Protein AF-A0A2M8NWD4-F1 (afdb_monomer)

Foldseek 3Di:
DDDDDDDDDPPPPPPPPPPPPPPPAFAFQLRVLVVDPQNVLVNLLCVLADVVLVCLRHPAAEKEFQREGPVQLVVLCVVLQADSVLVSVCNVLSHLQRQQRMAHHAQALVNLVVQALHWGDGSNFQDTWHWHQDPNWTDTLVFWTFDPPFQCDGNRYGYTHTHHRDHGPPCSVVSNVSNVDPPPPPDQPDPPDLPVPPDFDDPAAFQLRVLVVDQFNPLVNVLCVLQPVVVSVVSRDLVWAKEFAGETPLQVVVVCVVLVHDSVVVSVCSPQSNLLRQQRMATGAQFPVSLVVCQVVVHWAWTSRDPVGYTDTWGWYADPVRFIDTSNPKGQPDTACDGSRYTYTYINHGDHGVVSVVVSVVVVD

Sequence (365 aa):
MRRYLISVLAILLLLTIATPIAAQQAPTLLDIINQNTRYSTLADAIALADPVVAERLSSPGATTIFAPTNQAFLNLASLFGYSLDALFADTQLLTELLLYHTLDGIQTSATLTAQNGRIIRTLLERTGVLIVVENGTIRLNGISRVASPFDVSASNGILHTAADMIFPYGMETRLEALSGVTVTTPRPTRTPAVTPRANPFPSGNTIAGRLASDPLYTTLVEIISVANPDIIDMLNDEETEYTLLAPTNSAFDNLFFSLGITLDEALEMPELLEQIVLYHIIEGVVTSDDLRQLVDEEELLVTVFDNGTFVESIRVAVDGNNRLVLNEVVRITVADLEATNGIIHNLNNVLLPQAVLDALEESGG

Nearest PDB structures (foldseek):
  1o70-assembly1_A  TM=4.538E-01  e=6.014E-17  Drosophila melanogaster
  5y6p-assembly1_A1  TM=7.811E-01  e=2.805E-09  Griffithsia pacifica
  8c18-assembly1_A  TM=7.307E-01  e=6.906E-09  Coelastrella astaxanthina
  7ezx-assembly1_bP  TM=7.521E-01  e=1.601E-08  Porphyridium purpureum
  5y6p-assembly1_kb  TM=6.138E-01  e=5.111E-06  Griffithsia pacifica

Structure (mmCIF, N/CA/C/O backbone):
data_AF-A0A2M8NWD4-F1
#
_entry.id   AF-A0A2M8NWD4-F1
#
loop_
_atom_site.group_PDB
_atom_site.id
_atom_site.type_symbol
_atom_site.label_atom_id
_atom_site.label_alt_id
_atom_site.label_comp_id
_atom_site.label_asym_id
_atom_site.label_entity_id
_atom_site.label_seq_id
_atom_site.pdbx_PDB_ins_code
_atom_site.Cartn_x
_atom_site.Cartn_y
_atom_site.Cartn_z
_atom_site.occupancy
_atom_site.B_iso_or_equiv
_atom_site.auth_seq_id
_atom_site.auth_comp_id
_atom_site.auth_asym_id
_atom_site.auth_atom_id
_atom_site.pdbx_PDB_model_num
ATOM 1 N N . MET A 1 1 ? 86.943 37.334 -49.462 1.00 39.38 1 MET A N 1
ATOM 2 C CA . MET A 1 1 ? 86.039 38.473 -49.739 1.00 39.38 1 MET A CA 1
ATOM 3 C C . MET A 1 1 ? 84.596 38.013 -49.557 1.00 39.38 1 MET A C 1
ATOM 5 O O . MET A 1 1 ? 84.219 37.025 -50.161 1.00 39.38 1 MET A O 1
ATOM 9 N N . ARG A 1 2 ? 83.854 38.697 -48.673 1.00 45.19 2 ARG A N 1
ATOM 10 C CA . ARG A 1 2 ? 82.386 38.890 -48.612 1.00 45.19 2 ARG A CA 1
ATOM 11 C C . ARG A 1 2 ? 81.519 38.229 -49.714 1.00 45.19 2 ARG A C 1
ATOM 13 O O . ARG A 1 2 ? 81.705 38.581 -50.875 1.00 45.19 2 ARG A O 1
ATOM 20 N N . ARG A 1 3 ? 80.434 37.531 -49.323 1.00 46.59 3 ARG A N 1
ATOM 21 C CA . ARG A 1 3 ? 79.022 37.995 -49.461 1.00 46.59 3 ARG A CA 1
ATOM 22 C C . ARG A 1 3 ? 77.981 36.975 -48.946 1.00 46.59 3 ARG A C 1
ATOM 24 O O . ARG A 1 3 ? 78.053 35.798 -49.257 1.00 46.59 3 ARG A O 1
ATOM 31 N N . TYR A 1 4 ? 77.034 37.492 -48.160 1.00 50.28 4 TYR A N 1
ATOM 32 C CA . TYR A 1 4 ? 75.785 36.887 -47.671 1.00 50.28 4 TYR A CA 1
ATOM 33 C C . TYR A 1 4 ? 74.705 36.851 -48.778 1.00 50.28 4 TYR A C 1
ATOM 35 O O . TYR A 1 4 ? 74.757 37.739 -49.623 1.00 50.28 4 TYR A O 1
ATOM 43 N N . LEU A 1 5 ? 73.719 35.931 -48.727 1.00 43.09 5 LEU A N 1
ATOM 44 C CA . LEU A 1 5 ? 72.263 36.176 -48.934 1.00 43.09 5 LEU A CA 1
ATOM 45 C C . LEU A 1 5 ? 71.436 34.861 -48.715 1.00 43.09 5 LEU A C 1
ATOM 47 O O . LEU A 1 5 ? 71.647 33.912 -49.455 1.00 43.09 5 LEU A O 1
ATOM 51 N N . ILE A 1 6 ? 70.778 34.635 -47.561 1.00 44.56 6 ILE A N 1
ATOM 52 C CA . ILE A 1 6 ? 69.323 34.716 -47.208 1.00 44.56 6 ILE A CA 1
ATOM 53 C C . ILE A 1 6 ? 68.354 33.745 -47.957 1.00 44.56 6 ILE A C 1
ATOM 55 O O . ILE A 1 6 ? 68.237 33.804 -49.177 1.00 44.56 6 ILE A O 1
ATOM 59 N N . SER A 1 7 ? 67.515 33.044 -47.159 1.00 44.06 7 SER A N 1
ATOM 60 C CA . SER A 1 7 ? 66.141 32.499 -47.416 1.00 44.06 7 SER A CA 1
ATOM 61 C C . SER A 1 7 ? 66.039 31.181 -48.213 1.00 44.06 7 SER A C 1
ATOM 63 O O . SER A 1 7 ? 66.639 31.065 -49.264 1.00 44.06 7 SER A O 1
ATOM 65 N N . VAL A 1 8 ? 65.308 30.120 -47.836 1.00 41.72 8 VAL A N 1
ATOM 66 C CA . VAL A 1 8 ? 64.016 29.969 -47.139 1.00 41.72 8 VAL A CA 1
ATOM 67 C C . VAL A 1 8 ? 64.023 28.606 -46.420 1.00 41.72 8 VAL A C 1
ATOM 69 O O . VAL A 1 8 ? 64.147 27.571 -47.069 1.00 41.72 8 VAL A O 1
ATOM 72 N N . LEU A 1 9 ? 63.882 28.590 -45.091 1.00 39.97 9 LEU A N 1
ATOM 73 C CA . LEU A 1 9 ? 63.595 27.372 -44.325 1.00 39.97 9 LEU A CA 1
ATOM 74 C C . LEU A 1 9 ? 62.072 27.287 -44.165 1.00 39.97 9 LEU A C 1
ATOM 76 O O . LEU A 1 9 ? 61.494 27.967 -43.320 1.00 39.97 9 LEU A O 1
ATOM 80 N N . ALA A 1 10 ? 61.416 26.498 -45.015 1.00 45.66 10 ALA A N 1
ATOM 81 C CA . ALA A 1 10 ? 60.006 26.168 -44.858 1.00 45.66 10 ALA A CA 1
ATOM 82 C C . ALA A 1 10 ? 59.868 25.158 -43.709 1.00 45.66 10 ALA A C 1
ATOM 84 O O . ALA A 1 10 ? 60.053 23.956 -43.890 1.00 45.66 10 ALA A O 1
ATOM 85 N N . ILE A 1 11 ? 59.594 25.660 -42.505 1.00 47.78 11 ILE A N 1
ATOM 86 C CA . ILE A 1 11 ? 59.179 24.835 -41.370 1.00 47.78 11 ILE A CA 1
ATOM 87 C C . ILE A 1 11 ? 57.757 24.361 -41.675 1.00 47.78 11 ILE A C 1
ATOM 89 O O . ILE A 1 11 ? 56.793 25.113 -41.543 1.00 47.78 11 ILE A O 1
ATOM 93 N N . LEU A 1 12 ? 57.640 23.116 -42.135 1.00 45.94 12 LEU A N 1
ATOM 94 C CA . LEU A 1 12 ? 56.367 22.423 -42.275 1.00 45.94 12 LEU A CA 1
ATOM 95 C C . LEU A 1 12 ? 55.883 22.063 -40.861 1.00 45.94 12 LEU A C 1
ATOM 97 O O . LEU A 1 12 ? 56.244 21.026 -40.306 1.00 45.94 12 LEU A O 1
ATOM 101 N N . LEU A 1 13 ? 55.122 22.966 -40.241 1.00 46.50 13 LEU A N 1
ATOM 102 C CA . LEU A 1 13 ? 54.413 22.699 -38.995 1.00 46.50 13 LEU A CA 1
ATOM 103 C C . LEU A 1 13 ? 53.302 21.685 -39.305 1.00 46.50 13 LEU A C 1
ATOM 105 O O . LEU A 1 13 ? 52.230 22.051 -39.784 1.00 46.50 13 LEU A O 1
ATOM 109 N N . LEU A 1 14 ? 53.580 20.401 -39.078 1.00 48.84 14 LEU A N 1
ATOM 110 C CA . LEU A 1 14 ? 52.573 19.343 -39.090 1.00 48.84 14 LEU A CA 1
ATOM 111 C C . LEU A 1 14 ? 51.648 19.572 -37.889 1.00 48.84 14 LEU A C 1
ATOM 113 O O . LEU A 1 14 ? 51.916 19.132 -36.774 1.00 48.84 14 LEU A O 1
ATOM 117 N N . LEU A 1 15 ? 50.579 20.332 -38.121 1.00 46.28 15 LEU A N 1
ATOM 118 C CA . LEU A 1 15 ? 49.483 20.499 -37.182 1.00 46.28 15 LEU A CA 1
ATOM 119 C C . LEU A 1 15 ? 48.749 19.152 -37.106 1.00 46.28 15 LEU A C 1
ATOM 121 O O . LEU A 1 15 ? 47.913 18.837 -37.952 1.00 46.28 15 LEU A O 1
ATOM 125 N N . THR A 1 16 ? 49.100 18.315 -36.133 1.00 55.56 16 THR A N 1
ATOM 126 C CA . THR A 1 16 ? 48.299 17.138 -35.797 1.00 55.56 16 THR A CA 1
ATOM 127 C C . THR A 1 16 ? 46.972 17.640 -35.249 1.00 55.56 16 THR A C 1
ATOM 129 O O . THR A 1 16 ? 46.883 18.041 -34.088 1.00 55.56 16 THR A O 1
ATOM 132 N N . ILE A 1 17 ? 45.943 17.669 -36.094 1.00 59.50 17 ILE A N 1
ATOM 133 C CA . ILE A 1 17 ? 44.567 17.846 -35.644 1.00 59.50 17 ILE A CA 1
ATOM 134 C C . ILE A 1 17 ? 44.241 16.574 -34.863 1.00 59.50 17 ILE A C 1
ATOM 136 O O . ILE A 1 17 ? 43.936 15.538 -35.448 1.00 59.50 17 ILE A O 1
ATOM 140 N N . ALA A 1 18 ? 44.386 16.628 -33.539 1.00 54.91 18 ALA A N 1
ATOM 141 C CA . ALA A 1 18 ? 43.786 15.637 -32.669 1.00 54.91 18 ALA A CA 1
ATOM 142 C C . ALA A 1 18 ? 42.275 15.776 -32.862 1.00 54.91 18 ALA A C 1
ATOM 144 O O . ALA A 1 18 ? 41.659 16.710 -32.353 1.00 54.91 18 ALA A O 1
ATOM 145 N N . THR A 1 19 ? 41.685 14.900 -33.674 1.00 60.78 19 THR A N 1
ATOM 146 C CA . THR A 1 19 ? 40.235 14.740 -33.697 1.00 60.78 19 THR A CA 1
ATOM 147 C C . THR A 1 19 ? 39.827 14.394 -32.270 1.00 60.78 19 THR A C 1
ATOM 149 O O . THR A 1 19 ? 40.326 13.384 -31.758 1.00 60.78 19 THR A O 1
ATOM 152 N N . PRO A 1 20 ? 38.992 15.198 -31.591 1.00 54.81 20 PRO A N 1
ATOM 153 C CA . PRO A 1 20 ? 38.455 14.766 -30.317 1.00 54.81 20 PRO A CA 1
ATOM 154 C C . PRO A 1 20 ? 37.714 13.458 -30.591 1.00 54.81 20 PRO A C 1
ATOM 156 O O . PRO A 1 20 ? 36.791 13.420 -31.405 1.00 54.81 20 PRO A O 1
ATOM 159 N N . ILE A 1 21 ? 38.161 12.369 -29.967 1.00 53.03 21 ILE A N 1
ATOM 160 C CA . ILE A 1 21 ? 37.334 11.175 -29.843 1.00 53.03 21 ILE A CA 1
ATOM 161 C C . ILE A 1 21 ? 36.150 11.660 -29.014 1.00 53.03 21 ILE A C 1
ATOM 163 O O . ILE A 1 21 ? 36.294 11.895 -27.816 1.00 53.03 21 ILE A O 1
ATOM 167 N N . ALA A 1 22 ? 35.018 11.927 -29.664 1.00 53.34 22 ALA A N 1
ATOM 168 C CA . ALA A 1 22 ? 33.779 12.174 -28.955 1.00 53.34 22 ALA A CA 1
ATOM 169 C C . ALA A 1 22 ? 33.522 10.916 -28.123 1.00 53.34 22 ALA A C 1
ATOM 171 O O . ALA A 1 22 ? 33.254 9.851 -28.679 1.00 53.34 22 ALA A O 1
ATOM 172 N N . ALA A 1 23 ? 33.706 11.009 -26.806 1.00 54.88 23 ALA A N 1
ATOM 173 C CA . ALA A 1 23 ? 33.289 9.953 -25.904 1.00 54.88 23 ALA A CA 1
ATOM 174 C C . ALA A 1 23 ? 31.792 9.755 -26.151 1.00 54.88 23 ALA A C 1
ATOM 176 O O . ALA A 1 23 ? 31.010 10.686 -25.951 1.00 54.88 23 ALA A O 1
ATOM 177 N N . GLN A 1 24 ? 31.409 8.592 -26.676 1.00 58.31 24 GLN A N 1
ATOM 178 C CA . GLN A 1 24 ? 30.008 8.273 -26.897 1.00 58.31 24 GLN A CA 1
ATOM 179 C C . GLN A 1 24 ? 29.326 8.316 -25.530 1.00 58.31 24 GLN A C 1
ATOM 181 O O . GLN A 1 24 ? 29.660 7.527 -24.647 1.00 58.31 24 GLN A O 1
ATOM 186 N N . GLN A 1 25 ? 28.459 9.311 -25.331 1.00 71.00 25 GLN A N 1
ATOM 187 C CA . GLN A 1 25 ? 27.705 9.454 -24.092 1.00 71.00 25 GLN A CA 1
ATOM 188 C C . GLN A 1 25 ? 26.930 8.156 -23.856 1.00 71.00 25 GLN A C 1
ATOM 190 O O . GLN A 1 25 ? 26.368 7.589 -24.796 1.00 71.00 25 GLN A O 1
ATOM 195 N N . ALA A 1 26 ? 26.961 7.654 -22.619 1.00 86.38 26 ALA A N 1
ATOM 196 C CA . ALA A 1 26 ? 26.225 6.448 -22.270 1.00 86.38 26 ALA A CA 1
ATOM 197 C C . ALA A 1 26 ? 24.724 6.657 -22.568 1.00 86.38 26 ALA A C 1
ATOM 199 O O . ALA A 1 26 ? 24.210 7.753 -22.318 1.00 86.38 26 ALA A O 1
ATOM 200 N N . PRO A 1 27 ? 24.032 5.645 -23.120 1.00 96.06 27 PRO A N 1
ATOM 201 C CA . PRO A 1 27 ? 22.633 5.782 -23.511 1.00 96.06 27 PRO A CA 1
ATOM 202 C C . PRO A 1 27 ? 21.750 6.073 -22.290 1.00 96.06 27 PRO A C 1
ATOM 204 O O . PRO A 1 27 ? 22.022 5.587 -21.188 1.00 96.06 27 PRO A O 1
ATOM 207 N N . THR A 1 28 ? 20.709 6.880 -22.486 1.00 98.12 28 THR A N 1
ATOM 208 C CA . THR A 1 28 ? 19.661 7.113 -21.479 1.00 98.12 28 THR A CA 1
ATOM 209 C C . THR A 1 28 ? 18.761 5.882 -21.324 1.00 98.12 28 THR A C 1
ATOM 211 O O . THR A 1 28 ? 18.817 4.955 -22.137 1.00 98.12 28 THR A O 1
ATOM 214 N N . LEU A 1 29 ? 17.899 5.853 -20.302 1.00 98.38 29 LEU A N 1
ATOM 215 C CA . LEU A 1 29 ? 16.886 4.801 -20.153 1.00 98.38 29 LEU A CA 1
ATOM 216 C C . LEU A 1 29 ? 15.998 4.708 -21.401 1.00 98.38 29 LEU A C 1
ATOM 218 O O . LEU A 1 29 ? 15.777 3.611 -21.915 1.00 98.38 29 LEU A O 1
ATOM 222 N N . LEU A 1 30 ? 15.549 5.854 -21.923 1.00 98.31 30 LEU A N 1
ATOM 223 C CA . LEU A 1 30 ? 14.745 5.905 -23.142 1.00 98.31 30 LEU A CA 1
ATOM 224 C C . LEU A 1 30 ? 15.516 5.371 -24.362 1.00 98.31 30 LEU A C 1
ATOM 226 O O . LEU A 1 30 ? 14.956 4.613 -25.153 1.00 98.31 30 LEU A O 1
ATOM 230 N N . ASP A 1 31 ? 16.808 5.692 -24.494 1.00 98.31 31 ASP A N 1
ATOM 231 C CA . ASP A 1 31 ? 17.653 5.144 -25.565 1.00 98.31 31 ASP A CA 1
ATOM 232 C C . ASP A 1 31 ? 17.765 3.617 -25.480 1.00 98.31 31 ASP A C 1
ATOM 234 O O . ASP A 1 31 ? 17.645 2.932 -26.496 1.00 98.31 31 ASP A O 1
ATOM 238 N N . ILE A 1 32 ? 17.973 3.072 -24.275 1.00 98.25 32 ILE A N 1
ATOM 239 C CA . ILE A 1 32 ? 18.067 1.622 -24.046 1.00 98.25 32 ILE A CA 1
ATOM 240 C C . ILE A 1 32 ? 16.756 0.927 -24.426 1.00 98.25 32 ILE A C 1
ATOM 242 O O . ILE A 1 32 ? 16.791 -0.123 -25.071 1.00 98.25 32 ILE A O 1
ATOM 246 N N . ILE A 1 33 ? 15.612 1.506 -24.047 1.00 98.50 33 ILE A N 1
ATOM 247 C CA . ILE A 1 33 ? 14.283 0.979 -24.382 1.00 98.50 33 ILE A CA 1
ATOM 248 C C . ILE A 1 33 ? 14.082 0.977 -25.903 1.00 98.50 33 ILE A C 1
ATOM 250 O O . ILE A 1 33 ? 13.787 -0.071 -26.477 1.00 98.50 33 ILE A O 1
ATOM 254 N N . ASN A 1 34 ? 14.341 2.105 -26.570 1.00 98.19 34 ASN A N 1
ATOM 255 C CA . ASN A 1 34 ? 14.143 2.259 -28.016 1.00 98.19 34 ASN A CA 1
ATOM 256 C C . ASN A 1 34 ? 15.064 1.366 -28.864 1.00 98.19 34 ASN A C 1
ATOM 258 O O . ASN A 1 34 ? 14.711 0.980 -29.977 1.00 98.19 34 ASN A O 1
ATOM 262 N N . GLN A 1 35 ? 16.258 1.037 -28.364 1.00 97.38 35 GLN A N 1
ATOM 263 C CA . GLN A 1 35 ? 17.240 0.221 -29.089 1.00 97.38 35 GLN A CA 1
ATOM 264 C C . GLN A 1 35 ? 17.055 -1.289 -28.871 1.00 97.38 35 GLN A C 1
ATOM 266 O O . GLN A 1 35 ? 17.698 -2.091 -29.555 1.00 97.38 35 GLN A O 1
ATOM 271 N N . ASN A 1 36 ? 16.196 -1.704 -27.934 1.00 96.62 36 ASN A N 1
ATOM 272 C CA . ASN A 1 36 ? 16.034 -3.102 -27.559 1.00 96.62 36 ASN A CA 1
ATOM 273 C C . ASN A 1 36 ? 14.667 -3.652 -27.985 1.00 96.62 36 ASN A C 1
ATOM 275 O O . ASN A 1 36 ? 13.625 -3.306 -27.437 1.00 96.62 36 ASN A O 1
ATOM 279 N N . THR A 1 37 ? 14.683 -4.606 -28.917 1.00 97.44 37 THR A N 1
ATOM 280 C CA . THR A 1 37 ? 13.471 -5.236 -29.478 1.00 97.44 37 THR A CA 1
ATOM 281 C C . THR A 1 37 ? 12.581 -5.933 -28.447 1.00 97.44 37 THR A C 1
ATOM 283 O O . THR A 1 37 ? 11.398 -6.127 -28.710 1.00 97.44 37 THR A O 1
ATOM 286 N N . ARG A 1 38 ? 13.102 -6.284 -27.262 1.00 97.12 38 ARG A N 1
ATOM 287 C CA . ARG A 1 38 ? 12.307 -6.838 -26.151 1.00 97.12 38 ARG A CA 1
ATOM 288 C C . ARG A 1 38 ? 11.294 -5.839 -25.578 1.00 97.12 38 ARG A C 1
ATOM 290 O O . ARG A 1 38 ? 10.311 -6.277 -24.978 1.00 97.12 38 ARG A O 1
ATOM 297 N N . TYR A 1 39 ? 11.559 -4.544 -25.736 1.00 98.19 39 TYR A N 1
ATOM 298 C CA . TYR A 1 39 ? 10.769 -3.444 -25.186 1.00 98.19 39 TYR A CA 1
ATOM 299 C C . TYR A 1 39 ? 10.093 -2.616 -26.283 1.00 98.19 39 TYR A C 1
ATOM 301 O O . TYR A 1 39 ? 9.703 -1.485 -26.026 1.00 98.19 39 TYR A O 1
ATOM 309 N N . SER A 1 40 ? 9.948 -3.139 -27.504 1.00 98.44 40 SER A N 1
ATOM 310 C CA . SER A 1 40 ? 9.342 -2.374 -28.600 1.00 98.44 40 SER A CA 1
ATOM 311 C C . SER A 1 40 ? 7.916 -1.911 -28.276 1.00 98.44 40 SER A C 1
ATOM 313 O O . SER A 1 40 ? 7.584 -0.766 -28.539 1.00 98.44 40 SER A O 1
ATOM 315 N N . THR A 1 41 ? 7.101 -2.745 -27.620 1.00 98.25 41 THR A N 1
ATOM 316 C CA . THR A 1 41 ? 5.743 -2.360 -27.190 1.00 98.25 41 THR A CA 1
ATOM 317 C C . THR A 1 41 ? 5.772 -1.294 -26.091 1.00 98.25 41 THR A C 1
ATOM 319 O O . THR A 1 41 ? 4.927 -0.406 -26.078 1.00 98.25 41 THR A O 1
ATOM 322 N N . LEU A 1 42 ? 6.767 -1.340 -25.196 1.00 98.62 42 LEU A N 1
ATOM 323 C CA . LEU A 1 42 ? 6.993 -0.294 -24.195 1.00 98.62 42 LEU A CA 1
ATOM 324 C C . LEU A 1 42 ? 7.419 1.027 -24.852 1.00 98.62 42 LEU A C 1
ATOM 326 O O . LEU A 1 42 ? 6.930 2.080 -24.462 1.00 98.62 42 LEU A O 1
ATOM 330 N N . ALA A 1 43 ? 8.304 0.976 -25.850 1.00 98.62 43 ALA A N 1
ATOM 331 C CA . ALA A 1 43 ? 8.734 2.147 -26.610 1.00 98.62 43 ALA A CA 1
ATOM 332 C C . ALA A 1 43 ? 7.547 2.824 -27.315 1.00 98.62 43 ALA A C 1
ATOM 334 O O . ALA A 1 43 ? 7.380 4.039 -27.202 1.00 98.62 43 ALA A O 1
ATOM 335 N N . ASP A 1 44 ? 6.688 2.033 -27.965 1.00 98.31 44 ASP A N 1
ATOM 336 C CA . ASP A 1 44 ? 5.463 2.526 -28.601 1.00 98.31 44 ASP A CA 1
ATOM 337 C C . ASP A 1 44 ? 4.506 3.145 -27.567 1.00 98.31 44 ASP A C 1
ATOM 339 O O . ASP A 1 44 ? 3.983 4.237 -27.784 1.00 98.31 44 ASP A O 1
ATOM 343 N N . ALA A 1 45 ? 4.330 2.500 -26.407 1.00 98.06 45 ALA A N 1
ATOM 344 C CA . ALA A 1 45 ? 3.510 3.026 -25.316 1.00 98.06 45 ALA A CA 1
ATOM 345 C C . ALA A 1 45 ? 4.044 4.365 -24.773 1.00 98.06 45 ALA A C 1
ATOM 347 O O . ALA A 1 45 ? 3.267 5.299 -24.586 1.00 98.06 45 ALA A O 1
ATOM 348 N N . ILE A 1 46 ? 5.361 4.491 -24.568 1.00 98.50 46 ILE A N 1
ATOM 349 C CA . ILE A 1 46 ? 5.999 5.745 -24.129 1.00 98.50 46 ILE A CA 1
ATOM 350 C C . ILE A 1 46 ? 5.805 6.855 -25.167 1.00 98.50 46 ILE A C 1
ATOM 352 O O . ILE A 1 46 ? 5.590 8.004 -24.794 1.00 98.50 46 ILE A O 1
ATOM 356 N N . ALA A 1 47 ? 5.864 6.529 -26.461 1.00 98.00 47 ALA A N 1
ATOM 357 C CA . ALA A 1 47 ? 5.664 7.504 -27.529 1.00 98.00 47 ALA A CA 1
ATOM 358 C C . ALA A 1 47 ? 4.216 8.027 -27.618 1.00 98.00 47 ALA A C 1
ATOM 360 O O . ALA A 1 47 ? 4.000 9.110 -28.164 1.00 98.00 47 ALA A O 1
ATOM 361 N N . LEU A 1 48 ? 3.240 7.263 -27.114 1.00 97.38 48 LEU A N 1
ATOM 362 C CA . LEU A 1 48 ? 1.814 7.611 -27.115 1.00 97.38 48 LEU A CA 1
ATOM 363 C C . LEU A 1 48 ? 1.328 8.243 -25.803 1.00 97.38 48 LEU A C 1
ATOM 365 O O . LEU A 1 48 ? 0.336 8.970 -25.816 1.00 97.38 48 LEU A O 1
ATOM 369 N N . ALA A 1 49 ? 1.988 7.948 -24.683 1.00 97.44 49 ALA A N 1
ATOM 370 C CA . ALA A 1 49 ? 1.676 8.516 -23.376 1.00 97.44 49 ALA A CA 1
ATOM 371 C C . ALA A 1 49 ? 1.971 10.027 -23.304 1.00 97.44 49 ALA A C 1
ATOM 373 O O . ALA A 1 49 ? 2.493 10.634 -24.243 1.00 97.44 49 ALA A O 1
ATOM 374 N N . ASP A 1 50 ? 1.644 10.644 -22.168 1.00 97.25 50 ASP A N 1
ATOM 375 C CA . ASP A 1 50 ? 2.011 12.030 -21.900 1.00 97.25 50 ASP A CA 1
ATOM 376 C C . ASP A 1 50 ? 3.541 12.215 -22.040 1.00 97.25 50 ASP A C 1
ATOM 378 O O . ASP A 1 50 ? 4.313 11.409 -21.495 1.00 97.25 50 ASP A O 1
ATOM 382 N N . PRO A 1 51 ? 4.007 13.266 -22.747 1.00 97.00 51 PRO A N 1
ATOM 383 C CA . PRO A 1 51 ? 5.429 13.529 -22.962 1.00 97.00 51 PRO A CA 1
ATOM 384 C C . PRO A 1 51 ? 6.281 13.561 -21.690 1.00 97.00 51 PRO A C 1
ATOM 386 O O . PRO A 1 51 ? 7.483 13.294 -21.775 1.00 97.00 51 PRO A O 1
ATOM 389 N N . VAL A 1 52 ? 5.682 13.833 -20.523 1.00 93.88 52 VAL A N 1
ATOM 390 C CA . VAL A 1 52 ? 6.370 13.810 -19.224 1.00 93.88 52 VAL A CA 1
ATOM 391 C C . VAL A 1 52 ? 7.070 12.473 -18.958 1.00 93.88 52 VAL A C 1
ATOM 393 O O . VAL A 1 52 ? 8.149 12.450 -18.366 1.00 93.88 52 VAL A O 1
ATOM 396 N N . VAL A 1 53 ? 6.520 11.354 -19.446 1.00 97.12 53 VAL A N 1
ATOM 397 C CA . VAL A 1 53 ? 7.122 10.023 -19.274 1.00 97.12 53 VAL A CA 1
ATOM 398 C C . VAL A 1 53 ? 8.416 9.914 -20.082 1.00 97.12 53 VAL A C 1
ATOM 400 O O . VAL A 1 53 ? 9.460 9.528 -19.552 1.00 97.12 53 VAL A O 1
ATOM 403 N N . ALA A 1 54 ? 8.379 10.295 -21.361 1.00 97.75 54 ALA A N 1
ATOM 404 C CA . ALA A 1 54 ? 9.559 10.276 -22.223 1.00 97.75 54 ALA A CA 1
ATOM 405 C C . ALA A 1 54 ? 10.629 11.271 -21.739 1.00 97.75 54 ALA A C 1
ATOM 407 O O . ALA A 1 54 ? 11.825 10.954 -21.735 1.00 97.75 54 ALA A O 1
ATOM 408 N N . GLU A 1 55 ? 10.212 12.455 -21.283 1.00 95.94 55 GLU A N 1
ATOM 409 C CA . GLU A 1 55 ? 11.104 13.449 -20.683 1.00 95.94 55 GLU A CA 1
ATOM 410 C C . GLU A 1 55 ? 11.776 12.889 -19.426 1.00 95.94 55 GLU A C 1
ATOM 412 O O . GLU A 1 55 ? 12.998 12.988 -19.294 1.00 95.94 55 GLU A O 1
ATOM 417 N N . ARG A 1 56 ? 11.027 12.216 -18.544 1.00 95.81 56 ARG A N 1
ATOM 418 C CA . ARG A 1 56 ? 11.585 11.603 -17.332 1.00 95.81 56 ARG A CA 1
ATOM 419 C C . ARG A 1 56 ? 12.631 10.533 -17.642 1.00 95.81 56 ARG A C 1
ATOM 421 O O . ARG A 1 56 ? 13.658 10.471 -16.968 1.00 95.81 56 ARG A O 1
ATOM 428 N N . LEU A 1 57 ? 12.398 9.714 -18.668 1.00 97.62 57 LEU A N 1
ATOM 429 C CA . LEU A 1 57 ? 13.291 8.613 -19.052 1.00 97.62 57 LEU A CA 1
ATOM 430 C C . LEU A 1 57 ? 14.505 9.054 -19.886 1.00 97.62 57 LEU A C 1
ATOM 432 O O . LEU A 1 57 ? 15.435 8.266 -20.072 1.00 97.62 57 LEU A O 1
ATOM 436 N N . SER A 1 58 ? 14.543 10.299 -20.362 1.00 97.06 58 SER A N 1
ATOM 437 C CA . SER A 1 58 ? 15.670 10.853 -21.131 1.00 97.06 58 SER A CA 1
ATOM 438 C C . SER A 1 58 ? 16.448 11.945 -20.392 1.00 97.06 58 SER A C 1
ATOM 440 O O . SER A 1 58 ? 17.636 12.141 -20.655 1.00 97.06 58 SER A O 1
ATOM 442 N N . SER A 1 59 ? 15.815 12.633 -19.441 1.00 94.00 59 SER A N 1
ATOM 443 C CA . SER A 1 59 ? 16.440 13.725 -18.696 1.00 94.00 59 SER A CA 1
ATOM 444 C C . SER A 1 59 ? 17.507 13.222 -17.720 1.00 94.00 59 SER A C 1
ATOM 446 O O . SER A 1 59 ? 17.367 12.126 -17.169 1.00 94.00 59 SER A O 1
ATOM 448 N N . PRO A 1 60 ? 18.568 14.012 -17.456 1.00 91.69 60 PRO A N 1
ATOM 449 C CA . PRO A 1 60 ? 19.544 13.701 -16.418 1.00 91.69 60 PRO A CA 1
ATOM 450 C C . PRO A 1 60 ? 18.883 13.566 -15.044 1.00 91.69 60 PRO A C 1
ATOM 452 O O . PRO A 1 60 ? 18.048 14.386 -14.666 1.00 91.69 60 PRO A O 1
ATOM 455 N N . GLY A 1 61 ? 19.294 12.566 -14.271 1.00 88.69 61 GLY A N 1
ATOM 456 C CA . GLY A 1 61 ? 18.743 12.315 -12.945 1.00 88.69 61 GLY A CA 1
ATOM 457 C C . GLY A 1 61 ? 19.053 10.908 -12.454 1.00 88.69 61 GLY A C 1
ATOM 458 O O . GLY A 1 61 ? 19.808 10.172 -13.087 1.00 88.69 61 GLY A O 1
ATOM 459 N N . ALA A 1 62 ? 18.477 10.561 -11.308 1.00 93.81 62 ALA A N 1
ATOM 460 C CA . ALA A 1 62 ? 18.483 9.212 -10.768 1.00 93.81 62 ALA A CA 1
ATOM 461 C C . ALA A 1 62 ? 17.064 8.652 -10.885 1.00 93.81 62 ALA A C 1
ATOM 463 O O . ALA A 1 62 ? 16.196 9.027 -10.101 1.00 93.81 62 ALA A O 1
ATOM 464 N N . THR A 1 63 ? 16.849 7.783 -11.868 1.00 97.19 63 THR A N 1
ATOM 465 C CA . THR A 1 63 ? 15.554 7.145 -12.129 1.00 97.19 63 THR A CA 1
ATOM 466 C C . THR A 1 63 ? 15.724 5.633 -12.158 1.00 97.19 63 THR A C 1
ATOM 468 O O . THR A 1 63 ? 16.709 5.122 -12.697 1.00 97.19 63 THR A O 1
ATOM 471 N N . THR A 1 64 ? 14.750 4.903 -11.626 1.00 98.31 64 THR A N 1
ATOM 472 C CA . THR A 1 64 ? 14.638 3.458 -11.840 1.00 98.31 64 THR A CA 1
ATOM 473 C C . THR A 1 64 ? 13.381 3.166 -12.635 1.00 98.31 64 THR A C 1
ATOM 475 O O . THR A 1 64 ? 12.336 3.730 -12.338 1.00 98.31 64 THR A O 1
ATOM 478 N N . ILE A 1 65 ? 13.452 2.279 -13.625 1.00 98.44 65 ILE A N 1
ATOM 479 C CA . ILE A 1 65 ? 12.262 1.785 -14.326 1.00 98.44 65 ILE A CA 1
ATOM 480 C C . ILE A 1 65 ? 12.211 0.260 -14.297 1.00 98.44 65 ILE A C 1
ATOM 482 O O . ILE A 1 65 ? 13.184 -0.423 -14.627 1.00 98.44 65 ILE A O 1
ATOM 486 N N . PHE A 1 66 ? 11.049 -0.271 -13.935 1.00 98.38 66 PHE A N 1
ATOM 487 C CA . PHE A 1 66 ? 10.667 -1.652 -14.179 1.00 98.38 66 PHE A CA 1
ATOM 488 C C . PHE A 1 66 ? 10.124 -1.747 -15.606 1.00 98.38 66 PHE A C 1
ATOM 490 O O . PHE A 1 66 ? 8.968 -1.454 -15.851 1.00 98.38 66 PHE A O 1
ATOM 497 N N . ALA A 1 67 ? 10.957 -2.099 -16.580 1.00 98.44 67 ALA A N 1
ATOM 498 C CA . ALA A 1 67 ? 10.570 -2.128 -17.986 1.00 98.44 67 ALA A CA 1
ATOM 499 C C . ALA A 1 67 ? 9.781 -3.412 -18.318 1.00 98.44 67 ALA A C 1
ATOM 501 O O . ALA A 1 67 ? 10.395 -4.489 -18.385 1.00 98.44 67 ALA A O 1
ATOM 502 N N . PRO A 1 68 ? 8.454 -3.343 -18.549 1.00 97.56 68 PRO A N 1
ATOM 503 C CA . PRO A 1 68 ? 7.680 -4.499 -18.986 1.00 97.56 68 PRO A CA 1
ATOM 504 C C . PRO A 1 68 ? 8.124 -4.955 -20.379 1.00 97.56 68 PRO A C 1
ATOM 506 O O . PRO A 1 68 ? 8.373 -4.155 -21.284 1.00 97.56 68 PRO A O 1
ATOM 509 N N . THR A 1 69 ? 8.227 -6.269 -20.567 1.00 96.00 69 THR A N 1
ATOM 510 C CA . THR A 1 69 ? 8.525 -6.850 -21.887 1.00 96.00 69 THR A CA 1
ATOM 511 C C . THR A 1 69 ? 7.318 -6.791 -22.825 1.00 96.00 69 THR A C 1
ATOM 513 O O . THR A 1 69 ? 6.181 -6.689 -22.375 1.00 96.00 69 THR A O 1
ATOM 516 N N . ASN A 1 70 ? 7.528 -6.982 -24.131 1.00 96.25 70 ASN A N 1
ATOM 517 C CA . ASN A 1 70 ? 6.418 -7.164 -25.079 1.00 96.25 70 ASN A CA 1
ATOM 518 C C . ASN A 1 70 ? 5.432 -8.265 -24.630 1.00 96.25 70 ASN A C 1
ATOM 520 O O . ASN A 1 70 ? 4.225 -8.131 -24.810 1.00 96.25 70 ASN A O 1
ATOM 524 N N . GLN A 1 71 ? 5.933 -9.341 -24.008 1.00 91.88 71 GLN A N 1
ATOM 525 C CA . GLN A 1 71 ? 5.082 -10.412 -23.485 1.00 91.88 71 GLN A CA 1
ATOM 526 C C . GLN A 1 71 ? 4.249 -9.955 -22.280 1.00 91.88 71 GLN A C 1
ATOM 528 O O . GLN A 1 71 ? 3.108 -10.379 -22.160 1.00 91.88 71 GLN A O 1
ATOM 533 N N . ALA A 1 72 ? 4.771 -9.063 -21.434 1.00 88.88 72 ALA A N 1
ATOM 534 C CA . ALA A 1 72 ? 4.034 -8.506 -20.298 1.00 88.88 72 ALA A CA 1
ATOM 535 C C . ALA A 1 72 ? 2.781 -7.734 -20.752 1.00 88.88 72 ALA A C 1
ATOM 537 O O . ALA A 1 72 ? 1.706 -7.918 -20.184 1.00 88.88 72 ALA A O 1
ATOM 538 N N . PHE A 1 73 ? 2.893 -6.934 -21.821 1.00 96.00 73 PHE A N 1
ATOM 539 C CA . PHE A 1 73 ? 1.743 -6.257 -22.437 1.00 96.00 73 PHE A CA 1
ATOM 540 C C . PHE A 1 73 ? 0.713 -7.254 -22.978 1.00 96.00 73 PHE A C 1
ATOM 542 O O . PHE A 1 73 ? -0.484 -7.090 -22.754 1.00 96.00 73 PHE A O 1
ATOM 549 N N . LEU A 1 74 ? 1.166 -8.307 -23.665 1.00 86.88 74 LEU A N 1
ATOM 550 C CA . LEU A 1 74 ? 0.275 -9.348 -24.187 1.00 86.88 74 LEU A CA 1
ATOM 551 C C . LEU A 1 74 ? -0.422 -10.129 -23.067 1.00 86.88 74 LEU A C 1
ATOM 553 O O . LEU A 1 74 ? -1.608 -10.430 -23.187 1.00 86.88 74 LEU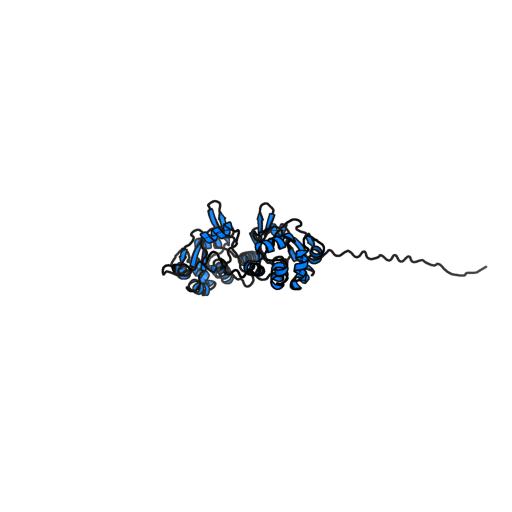 A O 1
ATOM 557 N N . ASN A 1 75 ? 0.291 -10.433 -21.980 1.00 77.56 75 ASN A N 1
ATOM 558 C CA . ASN A 1 75 ? -0.270 -11.104 -20.809 1.00 77.56 75 ASN A CA 1
ATOM 559 C C . ASN A 1 75 ? -1.375 -10.251 -20.181 1.00 77.56 75 ASN A C 1
ATOM 561 O O . ASN A 1 75 ? -2.459 -10.766 -19.926 1.00 77.56 75 ASN A O 1
ATOM 565 N N . LEU A 1 76 ? -1.134 -8.948 -20.007 1.00 82.44 76 LEU A N 1
ATOM 566 C CA . LEU A 1 76 ? -2.126 -8.022 -19.464 1.00 82.44 76 LEU A CA 1
ATOM 567 C C . LEU A 1 76 ? -3.367 -7.911 -20.359 1.00 82.44 76 LEU A C 1
ATOM 569 O O . LEU A 1 76 ? -4.492 -8.027 -19.879 1.00 82.44 76 LEU A O 1
ATOM 573 N N . ALA A 1 77 ? -3.168 -7.741 -21.668 1.00 81.06 77 ALA A N 1
ATOM 574 C CA . ALA A 1 77 ? -4.259 -7.686 -22.637 1.00 81.06 77 ALA A CA 1
ATOM 575 C C . ALA A 1 77 ? -5.091 -8.977 -22.633 1.00 81.06 77 ALA A C 1
ATOM 577 O O . ALA A 1 77 ? -6.319 -8.932 -22.656 1.00 81.06 77 ALA A O 1
ATOM 578 N N . SER A 1 78 ? -4.426 -10.133 -22.538 1.00 75.81 78 SER A N 1
ATOM 579 C CA . SER A 1 78 ? -5.094 -11.429 -22.423 1.00 75.81 78 SER A CA 1
ATOM 580 C C . SER A 1 78 ? -5.841 -11.593 -21.101 1.00 75.81 78 SER A C 1
ATOM 582 O O . SER A 1 78 ? -6.897 -12.220 -21.099 1.00 75.81 78 SER A O 1
ATOM 584 N N . LEU A 1 79 ? -5.297 -11.075 -19.997 1.00 71.38 79 LEU A N 1
ATOM 585 C CA . LEU A 1 79 ? -5.905 -11.158 -18.670 1.00 71.38 79 LEU A CA 1
ATOM 586 C C . LEU A 1 79 ? -7.238 -10.402 -18.624 1.00 71.38 79 LEU A C 1
ATOM 588 O O . LEU A 1 79 ? -8.221 -10.926 -18.111 1.00 71.38 79 LEU A O 1
ATOM 592 N N . PHE A 1 80 ? -7.282 -9.208 -19.216 1.00 73.62 80 PHE A N 1
ATOM 593 C CA . PHE A 1 80 ? -8.454 -8.325 -19.190 1.00 73.62 80 PHE A CA 1
ATOM 594 C C . PHE A 1 80 ? -9.315 -8.376 -20.463 1.00 73.62 80 PHE A C 1
ATOM 596 O O . PHE A 1 80 ? -10.346 -7.712 -20.549 1.00 73.62 80 PHE A O 1
ATOM 603 N N . GLY A 1 81 ? -8.921 -9.171 -21.460 1.00 79.19 81 GLY A N 1
ATOM 604 C CA . GLY A 1 81 ? -9.714 -9.416 -22.664 1.00 79.19 81 GLY A CA 1
ATOM 605 C C . GLY A 1 81 ? -9.812 -8.230 -23.628 1.00 79.19 81 GLY A C 1
ATOM 606 O O . GLY A 1 81 ? -10.810 -8.113 -24.339 1.00 79.19 81 GLY A O 1
ATOM 607 N N . TYR A 1 82 ? -8.805 -7.357 -23.675 1.00 86.88 82 TYR A N 1
ATOM 608 C CA . TYR A 1 82 ? -8.756 -6.213 -24.594 1.00 86.88 82 TYR A CA 1
ATOM 609 C C . TYR A 1 82 ? -7.668 -6.373 -25.671 1.00 86.88 82 TYR A C 1
ATOM 611 O O . TYR A 1 82 ? -6.793 -7.233 -25.578 1.00 86.88 82 TYR A O 1
ATOM 619 N N . SER A 1 83 ? -7.701 -5.538 -26.716 1.00 93.19 83 SER A N 1
ATOM 620 C CA . SER A 1 83 ? -6.614 -5.445 -27.705 1.00 93.19 83 SER A CA 1
ATOM 621 C C . SER A 1 83 ? -5.593 -4.374 -27.316 1.00 93.19 83 SER A C 1
ATOM 623 O O . SER A 1 83 ? -5.954 -3.350 -26.740 1.00 93.19 83 SER A O 1
ATOM 625 N N . LEU A 1 84 ? -4.317 -4.552 -27.677 1.00 93.56 84 LEU A N 1
ATOM 626 C CA . LEU A 1 84 ? -3.302 -3.519 -27.415 1.00 93.56 84 LEU A CA 1
ATOM 627 C C . LEU A 1 84 ? -3.657 -2.170 -28.053 1.00 93.56 84 LEU A C 1
ATOM 629 O O . LEU A 1 84 ? -3.387 -1.140 -27.451 1.00 93.56 84 LEU A O 1
ATOM 633 N N . ASP A 1 85 ? -4.339 -2.168 -29.202 1.00 94.56 85 ASP A N 1
ATOM 634 C CA . ASP A 1 85 ? -4.843 -0.940 -29.825 1.00 94.56 85 ASP A CA 1
ATOM 635 C C . ASP A 1 85 ? -5.843 -0.193 -28.925 1.00 94.56 85 ASP A C 1
ATOM 637 O O . ASP A 1 85 ? -5.844 1.035 -28.900 1.00 94.56 85 ASP A O 1
ATOM 641 N N . ALA A 1 86 ? -6.679 -0.914 -28.166 1.00 93.44 86 ALA A N 1
ATOM 642 C CA . ALA A 1 86 ? -7.611 -0.306 -27.218 1.00 93.44 86 ALA A CA 1
ATOM 643 C C . ALA A 1 86 ? -6.869 0.342 -26.042 1.00 93.44 86 ALA A C 1
ATOM 645 O O . ALA A 1 86 ? -7.181 1.472 -25.678 1.00 93.44 86 ALA A O 1
ATOM 646 N N . LEU A 1 87 ? -5.845 -0.331 -25.505 1.00 93.56 87 LEU A N 1
ATOM 647 C CA . LEU A 1 87 ? -4.966 0.251 -24.487 1.00 93.56 87 LEU A CA 1
ATOM 648 C C . LEU A 1 87 ? -4.229 1.483 -25.026 1.00 93.56 87 LEU A C 1
ATOM 650 O O . LEU A 1 87 ? -4.151 2.500 -24.350 1.00 93.56 87 LEU A O 1
ATOM 654 N N . PHE A 1 88 ? -3.727 1.414 -26.258 1.00 95.75 88 PHE A N 1
ATOM 655 C CA . PHE A 1 88 ? -2.967 2.494 -26.890 1.00 95.75 88 PHE A CA 1
ATOM 656 C C . PHE A 1 88 ? -3.818 3.712 -27.257 1.00 95.75 88 PHE A C 1
ATOM 658 O O . PHE A 1 88 ? -3.281 4.807 -27.418 1.00 95.75 88 PHE A O 1
ATOM 665 N N . ALA A 1 89 ? -5.136 3.544 -27.356 1.00 94.50 89 ALA A N 1
ATOM 666 C CA . ALA A 1 89 ? -6.068 4.646 -27.536 1.00 94.50 89 ALA A CA 1
ATOM 667 C C . ALA A 1 89 ? -6.324 5.440 -26.239 1.00 94.50 89 ALA A C 1
ATOM 669 O O . ALA A 1 89 ? -6.681 6.616 -26.322 1.00 94.50 89 ALA A O 1
ATOM 670 N N . ASP A 1 90 ? -6.134 4.835 -25.060 1.00 93.88 90 ASP A N 1
ATOM 671 C CA . ASP A 1 90 ? -6.268 5.505 -23.760 1.00 93.88 90 ASP A CA 1
ATOM 672 C C . ASP A 1 90 ? -4.897 5.994 -23.265 1.00 93.88 90 ASP A C 1
ATOM 674 O O . ASP A 1 90 ? -4.207 5.363 -22.458 1.00 93.88 90 ASP A O 1
ATOM 678 N N . THR A 1 91 ? -4.485 7.156 -23.773 1.00 93.81 91 THR A N 1
ATOM 679 C CA . THR A 1 91 ? -3.181 7.754 -23.451 1.00 93.81 91 THR A CA 1
ATOM 680 C C . THR A 1 91 ? -3.056 8.145 -21.977 1.00 93.81 91 THR A C 1
ATOM 682 O O . THR A 1 91 ? -1.944 8.180 -21.447 1.00 93.81 91 THR A O 1
ATOM 685 N N . GLN A 1 92 ? -4.172 8.419 -21.290 1.00 92.56 92 GLN A N 1
ATOM 686 C CA . GLN A 1 92 ? -4.169 8.724 -19.859 1.00 92.56 92 GLN A CA 1
ATOM 687 C C . GLN A 1 92 ? -3.843 7.467 -19.050 1.00 92.56 92 GLN A C 1
ATOM 689 O O . GLN A 1 92 ? -2.933 7.487 -18.223 1.00 92.56 92 GLN A O 1
ATOM 694 N N . LEU A 1 93 ? -4.529 6.359 -19.336 1.00 90.50 93 LEU A N 1
ATOM 695 C CA . LEU A 1 93 ? -4.262 5.073 -18.697 1.00 90.50 93 LEU A CA 1
ATOM 696 C C . LEU A 1 93 ? -2.833 4.585 -18.975 1.00 90.50 93 LEU A C 1
ATOM 698 O O . LEU A 1 93 ? -2.162 4.114 -18.058 1.00 90.50 93 LEU A O 1
ATOM 702 N N . LEU A 1 94 ? -2.337 4.753 -20.208 1.00 95.06 94 LEU A N 1
ATOM 703 C CA . LEU A 1 94 ? -0.936 4.469 -20.536 1.00 95.06 94 LEU A CA 1
ATOM 704 C C . LEU A 1 94 ? 0.034 5.296 -19.691 1.00 95.06 94 LEU A C 1
ATOM 706 O O . LEU A 1 94 ? 1.005 4.753 -19.172 1.00 95.06 94 LEU A O 1
ATOM 710 N N . THR A 1 95 ? -0.222 6.596 -19.544 1.00 96.12 95 THR A N 1
ATOM 711 C CA . THR A 1 95 ? 0.635 7.488 -18.750 1.00 96.12 95 THR A CA 1
ATOM 712 C C . THR A 1 95 ? 0.719 7.013 -17.307 1.00 96.12 95 THR A C 1
ATOM 714 O O . THR A 1 95 ? 1.816 6.843 -16.782 1.00 96.12 95 THR A O 1
ATOM 717 N N . GLU A 1 96 ? -0.425 6.733 -16.684 1.00 92.00 96 GLU A N 1
ATOM 718 C CA . GLU A 1 96 ? -0.475 6.257 -15.301 1.00 92.00 96 GLU A CA 1
ATOM 719 C C . GLU A 1 96 ? 0.263 4.926 -15.135 1.00 92.00 96 GLU A C 1
ATOM 721 O O . GLU A 1 96 ? 1.085 4.772 -14.233 1.00 92.00 96 GLU A O 1
ATOM 726 N N . LEU A 1 97 ? 0.033 3.985 -16.052 1.00 93.94 97 LEU A N 1
ATOM 727 C CA . LEU A 1 97 ? 0.684 2.683 -16.037 1.00 93.94 97 LEU A CA 1
ATOM 728 C C . LEU A 1 97 ? 2.209 2.811 -16.173 1.00 93.94 97 LEU A C 1
ATOM 730 O O . LEU A 1 97 ? 2.942 2.148 -15.444 1.00 93.94 97 LEU A O 1
ATOM 734 N N . LEU A 1 98 ? 2.716 3.687 -17.041 1.00 98.00 98 LEU A N 1
ATOM 735 C CA . LEU A 1 98 ? 4.160 3.901 -17.199 1.00 98.00 98 LEU A CA 1
ATOM 736 C C . LEU A 1 98 ? 4.789 4.630 -16.003 1.00 98.00 98 LEU A C 1
ATOM 738 O O . LEU A 1 98 ? 5.897 4.280 -15.584 1.00 98.00 98 LEU A O 1
ATOM 742 N N . LEU A 1 99 ? 4.086 5.604 -15.419 1.00 95.56 99 LEU A N 1
ATOM 743 C CA . LEU A 1 99 ? 4.522 6.264 -14.187 1.00 95.56 99 LEU A CA 1
ATOM 744 C C . LEU A 1 99 ? 4.572 5.277 -13.013 1.00 95.56 99 LEU A C 1
ATOM 746 O O . LEU A 1 99 ? 5.518 5.325 -12.229 1.00 95.56 99 LEU A O 1
ATOM 750 N N . TYR A 1 100 ? 3.645 4.316 -12.953 1.00 92.88 100 TYR A N 1
ATOM 751 C CA . TYR A 1 100 ? 3.647 3.252 -11.945 1.00 92.88 100 TYR A CA 1
ATOM 752 C C . TYR A 1 100 ? 4.858 2.310 -12.050 1.00 92.88 100 TYR A C 1
ATOM 754 O O . TYR A 1 100 ? 5.340 1.771 -11.058 1.00 92.88 100 TYR A O 1
ATOM 762 N N . HIS A 1 101 ? 5.408 2.132 -13.251 1.00 97.56 101 HIS A N 1
ATOM 763 C CA . HIS A 1 101 ? 6.627 1.343 -13.451 1.00 97.56 101 HIS A CA 1
ATOM 764 C C . HIS A 1 101 ? 7.913 2.119 -13.159 1.00 97.56 101 HIS A C 1
ATOM 766 O O . HIS A 1 101 ? 9.002 1.542 -13.216 1.00 97.56 101 HIS A O 1
ATOM 772 N N . THR A 1 102 ? 7.818 3.416 -12.879 1.00 97.62 102 THR A N 1
ATOM 773 C CA . THR A 1 102 ? 8.977 4.291 -12.727 1.00 97.62 102 THR A CA 1
ATOM 774 C C . THR A 1 102 ? 9.099 4.737 -11.275 1.00 97.62 102 THR A C 1
ATOM 776 O O . THR A 1 102 ? 8.110 5.082 -10.643 1.00 97.62 102 THR A O 1
ATOM 779 N N . LEU A 1 103 ? 10.314 4.737 -10.735 1.00 95.44 103 LEU A N 1
ATOM 780 C CA . LEU A 1 103 ? 10.629 5.159 -9.373 1.00 95.44 103 LEU A CA 1
ATOM 781 C C . LEU A 1 103 ? 11.631 6.314 -9.398 1.00 95.44 103 LEU A C 1
ATOM 783 O O . LEU A 1 103 ? 12.494 6.393 -10.282 1.00 95.44 103 LEU A O 1
ATOM 787 N N . ASP A 1 104 ? 11.576 7.143 -8.359 1.00 90.50 104 ASP A N 1
ATOM 788 C CA . ASP A 1 104 ? 12.644 8.088 -8.055 1.00 90.50 104 ASP A CA 1
ATOM 789 C C . ASP A 1 104 ? 13.855 7.397 -7.413 1.00 90.50 104 ASP A C 1
ATOM 791 O O . ASP A 1 104 ? 13.743 6.500 -6.572 1.00 90.50 104 ASP A O 1
ATOM 795 N N . GLY A 1 105 ? 15.047 7.847 -7.804 1.00 93.19 105 GLY A N 1
ATOM 796 C CA . GLY A 1 105 ? 16.316 7.333 -7.303 1.00 93.19 105 GLY A CA 1
ATOM 797 C C . GLY A 1 105 ? 16.818 6.082 -8.030 1.00 93.19 105 GLY A C 1
ATOM 798 O O . GLY A 1 105 ? 16.165 5.513 -8.906 1.00 93.19 105 GLY A O 1
ATOM 799 N N . ILE A 1 106 ? 18.029 5.652 -7.663 1.00 96.44 106 ILE A N 1
ATOM 800 C CA . ILE A 1 106 ? 18.629 4.403 -8.150 1.00 96.44 106 ILE A CA 1
ATOM 801 C C . ILE A 1 106 ? 18.308 3.279 -7.165 1.00 96.44 106 ILE A C 1
ATOM 803 O O . ILE A 1 106 ? 18.879 3.220 -6.077 1.00 96.44 106 ILE A O 1
ATOM 807 N N . GLN A 1 107 ? 17.442 2.357 -7.573 1.00 96.56 107 GLN A N 1
ATOM 808 C CA . GLN A 1 107 ? 17.121 1.140 -6.839 1.00 96.56 107 GLN A CA 1
ATOM 809 C C . GLN A 1 107 ? 17.793 -0.032 -7.552 1.00 96.56 107 GLN A C 1
ATOM 811 O O . GLN A 1 107 ? 17.277 -0.548 -8.537 1.00 96.56 107 GLN A O 1
ATOM 816 N N . THR A 1 108 ? 18.980 -0.441 -7.100 1.00 97.88 108 THR A N 1
ATOM 817 C CA . THR A 1 108 ? 19.639 -1.652 -7.632 1.00 97.88 108 THR A CA 1
ATOM 818 C C . THR A 1 108 ? 18.926 -2.913 -7.148 1.00 97.88 108 THR A C 1
ATOM 820 O O . THR A 1 108 ? 18.195 -2.857 -6.162 1.00 97.88 108 THR A O 1
ATOM 823 N N . SER A 1 109 ? 19.162 -4.074 -7.760 1.00 96.62 109 SER A N 1
ATOM 824 C CA . SER A 1 109 ? 18.608 -5.343 -7.264 1.00 96.62 109 SER A CA 1
ATOM 825 C C . SER A 1 109 ? 19.027 -5.623 -5.815 1.00 96.62 109 SER A C 1
ATOM 827 O O . SER A 1 109 ? 18.226 -6.125 -5.028 1.00 96.62 109 SER A O 1
ATOM 829 N N . ALA A 1 110 ? 20.241 -5.222 -5.420 1.00 96.44 110 ALA A N 1
ATOM 830 C CA . ALA A 1 110 ? 20.704 -5.296 -4.036 1.00 96.44 110 ALA A CA 1
ATOM 831 C C . ALA A 1 110 ? 19.919 -4.346 -3.115 1.00 96.44 110 ALA A C 1
ATOM 833 O O . ALA A 1 110 ? 19.519 -4.749 -2.025 1.00 96.44 110 ALA A O 1
ATOM 834 N N . THR A 1 111 ? 19.653 -3.116 -3.567 1.00 95.38 111 THR A N 1
ATOM 835 C CA . THR A 1 111 ? 18.827 -2.141 -2.837 1.00 95.38 111 THR A CA 1
ATOM 836 C C . THR A 1 111 ? 17.396 -2.648 -2.664 1.00 95.38 111 THR A C 1
ATOM 838 O O . THR A 1 111 ? 16.883 -2.644 -1.551 1.00 95.38 111 THR A O 1
ATOM 841 N N . LEU A 1 112 ? 16.782 -3.151 -3.739 1.00 92.12 112 LEU A N 1
ATOM 842 C CA . LEU A 1 112 ? 15.448 -3.753 -3.716 1.00 92.12 112 LEU A CA 1
ATOM 843 C C . LEU A 1 112 ? 15.409 -4.963 -2.774 1.00 92.12 112 LEU A C 1
ATOM 845 O O . LEU A 1 112 ? 14.491 -5.101 -1.977 1.00 92.12 112 LEU A O 1
ATOM 849 N N . THR A 1 113 ? 16.444 -5.805 -2.797 1.00 91.94 113 THR A N 1
ATOM 850 C CA . THR A 1 113 ? 16.540 -6.967 -1.901 1.00 91.94 113 THR A CA 1
ATOM 851 C C . THR A 1 113 ? 16.614 -6.556 -0.431 1.00 91.94 113 THR A C 1
ATOM 853 O O . THR A 1 113 ? 15.986 -7.183 0.418 1.00 91.94 113 THR A O 1
ATOM 856 N N . ALA A 1 114 ? 17.354 -5.490 -0.118 1.00 88.69 114 ALA A N 1
ATOM 857 C CA . ALA A 1 114 ? 17.428 -4.940 1.236 1.00 88.69 114 ALA A CA 1
ATOM 858 C C . ALA A 1 114 ? 16.097 -4.325 1.709 1.00 88.69 114 ALA A C 1
ATOM 860 O O . ALA A 1 114 ? 15.900 -4.144 2.906 1.00 88.69 114 ALA A O 1
ATOM 861 N N . GLN A 1 115 ? 15.186 -4.031 0.781 1.00 80.06 115 GLN A N 1
ATOM 862 C CA . GLN A 1 115 ? 13.843 -3.512 1.036 1.00 80.06 115 GLN A CA 1
ATOM 863 C C . GLN A 1 115 ? 12.775 -4.615 0.958 1.00 80.06 115 GLN A C 1
ATOM 865 O O . GLN A 1 115 ? 11.608 -4.329 0.702 1.00 80.06 115 GLN A O 1
ATOM 870 N N . ASN A 1 116 ? 13.154 -5.880 1.175 1.00 82.88 116 ASN A N 1
ATOM 871 C CA . ASN A 1 116 ? 12.204 -6.988 1.232 1.00 82.88 116 ASN A CA 1
ATOM 872 C C . ASN A 1 116 ? 11.063 -6.704 2.225 1.00 82.88 116 ASN A C 1
ATOM 874 O O . ASN A 1 116 ? 11.313 -6.319 3.365 1.00 82.88 116 ASN A O 1
ATOM 878 N N . GLY A 1 117 ? 9.825 -6.914 1.781 1.00 63.72 117 GLY A N 1
ATOM 879 C CA . GLY A 1 117 ? 8.608 -6.632 2.537 1.00 63.72 117 GLY A CA 1
ATOM 880 C C . GLY A 1 117 ? 8.181 -5.161 2.519 1.00 63.72 117 GLY A C 1
ATOM 881 O O . GLY A 1 117 ? 7.123 -4.848 3.057 1.00 63.72 117 GLY A O 1
ATOM 882 N N . ARG A 1 118 ? 8.955 -4.256 1.900 1.00 69.94 118 ARG A N 1
ATOM 883 C CA . ARG A 1 118 ? 8.652 -2.816 1.855 1.00 69.94 118 ARG A CA 1
ATOM 884 C C . ARG A 1 118 ? 7.975 -2.412 0.552 1.00 69.94 118 ARG A C 1
ATOM 886 O O . ARG A 1 118 ? 8.181 -3.014 -0.503 1.00 69.94 118 ARG A O 1
ATOM 893 N N . ILE A 1 119 ? 7.200 -1.337 0.632 1.00 70.12 119 ILE A N 1
ATOM 894 C CA . ILE A 1 119 ? 6.592 -0.674 -0.520 1.00 70.12 119 ILE A CA 1
ATOM 895 C C . ILE A 1 119 ? 7.478 0.498 -0.940 1.00 70.12 119 ILE A C 1
ATOM 897 O O . ILE A 1 119 ? 7.847 1.330 -0.114 1.00 70.12 119 ILE A O 1
ATOM 901 N N . ILE A 1 120 ? 7.798 0.581 -2.231 1.00 79.62 120 ILE A N 1
ATOM 902 C CA . ILE A 1 120 ? 8.578 1.676 -2.813 1.00 79.62 120 ILE A CA 1
ATOM 903 C C . ILE A 1 120 ? 7.661 2.571 -3.633 1.00 79.62 120 ILE A C 1
ATOM 905 O O . ILE A 1 120 ? 6.939 2.092 -4.506 1.00 79.62 120 ILE A O 1
ATOM 909 N N . ARG A 1 121 ? 7.708 3.880 -3.375 1.00 79.25 121 ARG A N 1
ATOM 910 C CA . ARG A 1 121 ? 6.907 4.878 -4.097 1.00 79.25 121 ARG A CA 1
ATOM 911 C C . ARG A 1 121 ? 7.264 4.920 -5.582 1.00 79.25 121 ARG A C 1
ATOM 913 O O . ARG A 1 121 ? 8.444 4.931 -5.936 1.00 79.25 121 ARG A O 1
ATOM 920 N N . THR A 1 122 ? 6.239 4.989 -6.425 1.00 88.38 122 THR A N 1
ATOM 921 C CA . THR A 1 122 ? 6.389 5.182 -7.874 1.00 88.38 122 THR A CA 1
ATOM 922 C C . THR A 1 122 ? 6.205 6.651 -8.248 1.00 88.38 122 THR A C 1
ATOM 924 O O . THR A 1 122 ? 5.876 7.477 -7.397 1.00 88.38 122 THR A O 1
ATOM 927 N N . LEU A 1 123 ? 6.416 6.990 -9.520 1.00 88.12 123 LEU A N 1
ATOM 928 C CA . LEU A 1 123 ? 6.122 8.321 -10.047 1.00 88.12 123 LEU A CA 1
ATOM 929 C C . LEU A 1 123 ? 4.635 8.546 -10.315 1.00 88.12 123 LEU A C 1
ATOM 931 O O . LEU A 1 123 ? 4.237 9.682 -10.569 1.00 88.12 123 LEU A O 1
ATOM 935 N N . LEU A 1 124 ? 3.812 7.495 -10.278 1.00 80.94 124 LEU A N 1
ATOM 936 C CA . LEU A 1 124 ? 2.371 7.675 -10.248 1.00 80.94 124 LEU A CA 1
ATOM 937 C C . LEU A 1 124 ? 1.980 8.096 -8.830 1.00 80.94 124 LEU A C 1
ATOM 939 O O . LEU A 1 124 ? 2.194 7.357 -7.865 1.00 80.94 124 LEU A O 1
ATOM 943 N N . GLU A 1 125 ? 1.412 9.294 -8.715 1.00 72.12 125 GLU A N 1
ATOM 944 C CA . GLU A 1 125 ? 1.064 9.897 -7.431 1.00 72.12 125 GLU A CA 1
ATOM 945 C C . GLU A 1 125 ? 0.237 8.951 -6.557 1.00 72.12 125 GLU A C 1
ATOM 947 O O . GLU A 1 125 ? -0.696 8.302 -7.028 1.00 72.12 125 GLU A O 1
ATOM 952 N N . ARG A 1 126 ? 0.562 8.903 -5.260 1.00 57.97 126 ARG A N 1
ATOM 953 C CA . ARG A 1 126 ? -0.171 8.121 -4.251 1.00 57.97 126 ARG A CA 1
ATOM 954 C C . ARG A 1 126 ? -0.151 6.611 -4.459 1.00 57.97 126 ARG A C 1
ATOM 956 O O . ARG A 1 126 ? -0.981 5.904 -3.897 1.00 57.97 126 ARG A O 1
ATOM 963 N N . THR A 1 127 ? 0.837 6.101 -5.192 1.00 67.19 127 THR A N 1
ATOM 964 C CA . THR A 1 127 ? 0.989 4.665 -5.433 1.00 67.19 127 THR A CA 1
ATOM 965 C C . THR A 1 127 ? 2.403 4.159 -5.128 1.00 67.19 127 THR A C 1
ATOM 967 O O . THR A 1 127 ? 3.385 4.906 -5.122 1.00 67.19 127 THR A O 1
ATOM 970 N N . GLY A 1 128 ? 2.515 2.857 -4.869 1.00 75.94 128 GLY A N 1
ATOM 971 C CA . GLY A 1 128 ? 3.772 2.198 -4.538 1.00 75.94 128 GLY A CA 1
ATOM 972 C C . GLY A 1 128 ? 3.791 0.752 -5.013 1.00 75.94 128 GLY A C 1
ATOM 973 O O . GLY A 1 128 ? 2.734 0.160 -5.232 1.00 75.94 128 GLY A O 1
ATOM 974 N N . VAL A 1 129 ? 4.990 0.200 -5.177 1.00 77.50 129 VAL A N 1
ATOM 975 C CA . VAL A 1 129 ? 5.227 -1.195 -5.555 1.00 77.50 129 VAL A CA 1
ATOM 976 C C . VAL A 1 129 ? 5.789 -1.942 -4.357 1.00 77.50 129 VAL A C 1
ATOM 978 O O . VAL A 1 129 ? 6.834 -1.571 -3.823 1.00 77.50 129 VAL A O 1
ATOM 981 N N . LEU A 1 130 ? 5.107 -3.005 -3.940 1.00 75.38 130 LEU A N 1
ATOM 982 C CA . LEU A 1 130 ? 5.585 -3.906 -2.903 1.00 75.38 130 LEU A CA 1
ATOM 983 C C . LEU A 1 130 ? 6.712 -4.781 -3.443 1.00 75.38 130 LEU A C 1
ATOM 985 O O . LEU A 1 130 ? 6.549 -5.466 -4.455 1.00 75.38 130 LEU A O 1
ATOM 989 N N . ILE A 1 131 ? 7.822 -4.803 -2.717 1.00 83.00 131 ILE A N 1
ATOM 990 C CA . ILE A 1 131 ? 8.981 -5.626 -3.025 1.00 83.00 131 ILE A CA 1
ATOM 991 C C . ILE A 1 131 ? 8.996 -6.837 -2.105 1.00 83.00 131 ILE A C 1
ATOM 993 O O . ILE A 1 131 ? 9.077 -6.704 -0.887 1.00 83.00 131 ILE A O 1
ATOM 997 N N . VAL A 1 132 ? 8.959 -8.031 -2.689 1.00 76.62 132 VAL A N 1
ATOM 998 C CA . VAL A 1 132 ? 9.115 -9.292 -1.954 1.00 76.62 132 VAL A CA 1
ATOM 999 C C . VAL A 1 132 ? 10.246 -10.099 -2.560 1.00 76.62 132 VAL A C 1
ATOM 1001 O O . VAL A 1 132 ? 10.345 -10.226 -3.774 1.00 76.62 132 VAL A O 1
ATOM 1004 N N . VAL A 1 133 ? 11.106 -10.666 -1.728 1.00 81.75 133 VAL A N 1
ATOM 1005 C CA . VAL A 1 133 ? 12.218 -11.511 -2.148 1.00 81.75 133 VAL A CA 1
ATOM 1006 C C . VAL A 1 133 ? 11.907 -12.950 -1.774 1.00 81.75 133 VAL A C 1
ATOM 1008 O O . VAL A 1 133 ? 11.993 -13.346 -0.615 1.00 81.75 133 VAL A O 1
ATOM 1011 N N . GLU A 1 134 ? 11.614 -13.759 -2.784 1.00 79.88 134 GLU A N 1
ATOM 1012 C CA . GLU A 1 134 ? 11.305 -15.178 -2.627 1.00 79.88 134 GLU A CA 1
ATOM 1013 C C . GLU A 1 134 ? 12.301 -16.021 -3.408 1.00 79.88 134 GLU A C 1
ATOM 1015 O O . GLU A 1 134 ? 12.461 -15.866 -4.619 1.00 79.88 134 GLU A O 1
ATOM 1020 N N . ASN A 1 135 ? 12.985 -16.939 -2.719 1.00 83.19 135 ASN A N 1
ATOM 1021 C CA . ASN A 1 135 ? 13.955 -17.852 -3.334 1.00 83.19 135 ASN A CA 1
ATOM 1022 C C . ASN A 1 135 ? 15.011 -17.127 -4.202 1.00 83.19 135 ASN A C 1
ATOM 1024 O O . ASN A 1 135 ? 15.420 -17.625 -5.251 1.00 83.19 135 ASN A O 1
ATOM 1028 N N . GLY A 1 136 ? 15.429 -15.926 -3.782 1.00 85.31 136 GLY A N 1
ATOM 1029 C CA . GLY A 1 136 ? 16.385 -15.084 -4.513 1.00 85.31 136 GLY A CA 1
ATOM 1030 C C . GLY A 1 136 ? 15.807 -14.348 -5.730 1.00 85.31 136 GLY A C 1
ATOM 1031 O O . GLY A 1 136 ? 16.568 -13.762 -6.494 1.00 85.31 136 GLY A O 1
ATOM 1032 N N . THR A 1 137 ? 14.487 -14.370 -5.923 1.00 87.12 137 THR A N 1
ATOM 1033 C CA . THR A 1 137 ? 13.776 -13.622 -6.968 1.00 87.12 137 THR A CA 1
ATOM 1034 C C . THR A 1 137 ? 13.039 -12.442 -6.347 1.00 87.12 137 THR A C 1
ATOM 1036 O O . THR A 1 137 ? 12.294 -12.620 -5.388 1.00 87.12 137 THR A O 1
ATOM 1039 N N . ILE A 1 138 ? 13.211 -11.248 -6.913 1.00 90.25 138 ILE A N 1
ATOM 1040 C CA . ILE A 1 138 ? 12.446 -10.061 -6.521 1.00 90.25 138 ILE A CA 1
ATOM 1041 C C . ILE A 1 13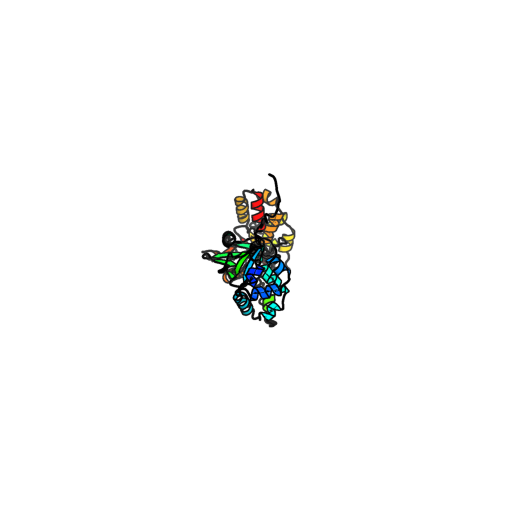8 ? 11.086 -10.099 -7.229 1.00 90.25 138 ILE A C 1
ATOM 1043 O O . ILE A 1 138 ? 11.031 -10.091 -8.462 1.00 90.25 138 ILE A O 1
ATOM 1047 N N . ARG A 1 139 ? 10.004 -10.134 -6.457 1.00 81.81 139 ARG A N 1
ATOM 1048 C CA . ARG A 1 139 ? 8.611 -9.996 -6.882 1.00 81.81 139 ARG A CA 1
ATOM 1049 C C . ARG A 1 139 ? 8.125 -8.571 -6.637 1.00 81.81 139 ARG A C 1
ATOM 1051 O O . ARG A 1 139 ? 8.475 -7.954 -5.634 1.00 81.81 139 ARG A O 1
ATOM 1058 N N . LEU A 1 140 ? 7.310 -8.085 -7.563 1.00 80.75 140 LEU A N 1
ATOM 1059 C CA . LEU A 1 140 ? 6.698 -6.764 -7.573 1.00 80.75 140 LEU A CA 1
ATOM 1060 C C . LEU A 1 140 ? 5.185 -6.958 -7.436 1.00 80.75 140 LEU A C 1
ATOM 1062 O O . LEU A 1 140 ? 4.571 -7.568 -8.315 1.00 80.75 140 LEU A O 1
ATOM 1066 N N . ASN A 1 141 ? 4.604 -6.492 -6.328 1.00 69.62 141 ASN A N 1
ATOM 1067 C CA . ASN A 1 141 ? 3.185 -6.665 -5.972 1.00 69.62 141 ASN A CA 1
ATOM 1068 C C . ASN A 1 141 ? 2.684 -8.117 -5.972 1.00 69.62 141 ASN A C 1
ATOM 1070 O O . ASN A 1 141 ? 1.504 -8.349 -6.183 1.00 69.62 141 ASN A O 1
ATOM 1074 N N . GLY A 1 142 ? 3.568 -9.111 -5.861 1.00 63.50 142 GLY A N 1
ATOM 1075 C CA . GLY A 1 142 ? 3.179 -10.513 -6.064 1.00 63.50 142 GLY A CA 1
ATOM 1076 C C . GLY A 1 142 ? 2.805 -10.870 -7.514 1.00 63.50 142 GLY A C 1
ATOM 1077 O O . GLY A 1 142 ? 2.775 -12.047 -7.844 1.00 63.50 142 GLY A O 1
ATOM 1078 N N . ILE A 1 143 ? 2.629 -9.900 -8.416 1.00 69.12 143 ILE A N 1
ATOM 1079 C CA . ILE A 1 143 ? 2.227 -10.116 -9.814 1.00 69.12 143 ILE A CA 1
ATOM 1080 C C . ILE A 1 143 ? 3.443 -10.414 -10.691 1.00 69.12 143 ILE A C 1
ATOM 1082 O O . ILE A 1 143 ? 3.530 -11.453 -11.344 1.00 69.12 143 ILE A O 1
ATOM 1086 N N . SER A 1 144 ? 4.398 -9.484 -10.716 1.00 79.38 144 SER A N 1
ATOM 1087 C CA . SER A 1 144 ? 5.540 -9.537 -11.626 1.00 79.38 144 SER A CA 1
ATOM 1088 C C . SER A 1 144 ? 6.804 -9.943 -10.889 1.00 79.38 144 SER A C 1
ATOM 1090 O O . SER A 1 144 ? 6.895 -9.861 -9.666 1.00 79.38 144 SER A O 1
ATOM 1092 N N . ARG A 1 145 ? 7.824 -10.353 -11.638 1.00 87.94 145 ARG A N 1
ATOM 1093 C CA . ARG A 1 145 ? 9.175 -10.558 -11.108 1.00 87.94 145 ARG A CA 1
ATOM 1094 C C . ARG A 1 145 ? 10.185 -9.732 -11.883 1.00 87.94 145 ARG A C 1
ATOM 1096 O O . ARG A 1 145 ? 10.060 -9.587 -13.104 1.00 87.94 145 ARG A O 1
ATOM 1103 N N . VAL A 1 146 ? 11.229 -9.288 -11.191 1.00 95.38 146 VAL A N 1
ATOM 1104 C CA . VAL A 1 146 ? 12.421 -8.732 -11.830 1.00 95.38 146 VAL A CA 1
ATOM 1105 C C . VAL A 1 146 ? 13.153 -9.867 -12.548 1.00 95.38 146 VAL A C 1
ATOM 1107 O O . VAL A 1 146 ? 13.651 -10.811 -11.934 1.00 95.38 146 VAL A O 1
ATOM 1110 N N . ALA A 1 147 ? 13.170 -9.803 -13.875 1.00 92.94 147 ALA A N 1
ATOM 1111 C CA . ALA A 1 147 ? 13.755 -10.802 -14.756 1.00 92.94 147 ALA A CA 1
ATOM 1112 C C . ALA A 1 147 ? 15.096 -10.330 -15.335 1.00 92.94 147 ALA A C 1
ATOM 1114 O O . ALA A 1 147 ? 15.436 -9.152 -15.322 1.00 92.94 147 ALA A O 1
ATOM 1115 N N . SER A 1 148 ? 15.869 -11.261 -15.895 1.00 92.12 148 SER A N 1
ATOM 1116 C CA . SER A 1 148 ? 17.091 -10.914 -16.625 1.00 92.12 148 SER A CA 1
ATOM 1117 C C . SER A 1 148 ? 16.760 -10.306 -18.002 1.00 92.12 148 SER A C 1
ATOM 1119 O O . SER A 1 148 ? 15.959 -10.907 -18.729 1.00 92.12 148 SER A O 1
ATOM 1121 N N . PRO A 1 149 ? 17.402 -9.196 -18.420 1.00 95.12 149 PRO A N 1
ATOM 1122 C CA . PRO A 1 149 ? 18.430 -8.464 -17.679 1.00 95.12 149 PRO A CA 1
ATOM 1123 C C . PRO A 1 149 ? 17.842 -7.536 -16.600 1.00 95.12 149 PRO A C 1
ATOM 1125 O O . PRO A 1 149 ? 16.834 -6.866 -16.813 1.00 95.12 149 PRO A O 1
ATOM 1128 N N . PHE A 1 150 ? 18.512 -7.471 -15.457 1.00 95.06 150 PHE A N 1
ATOM 1129 C CA . PHE A 1 150 ? 18.239 -6.525 -14.375 1.00 95.06 150 PHE A CA 1
ATOM 1130 C C . PHE A 1 150 ? 19.530 -5.772 -14.042 1.00 95.06 150 PHE A C 1
ATOM 1132 O O . PHE A 1 150 ? 20.597 -6.162 -14.520 1.00 95.06 150 PHE A O 1
ATOM 1139 N N . ASP A 1 151 ? 19.432 -4.687 -13.274 1.00 97.62 151 ASP A N 1
ATOM 1140 C CA . ASP A 1 151 ? 20.543 -3.754 -13.036 1.00 97.62 151 ASP A CA 1
ATOM 1141 C C . ASP A 1 151 ? 21.178 -3.187 -14.323 1.00 97.62 151 ASP A C 1
ATOM 1143 O O . ASP A 1 151 ? 22.389 -2.964 -14.410 1.00 97.62 151 ASP A O 1
ATOM 1147 N N . VAL A 1 152 ? 20.375 -2.945 -15.362 1.00 98.00 152 VAL A N 1
ATOM 1148 C CA . VAL A 1 152 ? 20.880 -2.386 -16.620 1.00 98.00 152 VAL A CA 1
ATOM 1149 C C . VAL A 1 152 ? 21.160 -0.899 -16.425 1.00 98.00 152 VAL A C 1
ATOM 1151 O O . VAL A 1 152 ? 20.238 -0.091 -16.342 1.00 98.00 152 VAL A O 1
ATOM 1154 N N . SER A 1 153 ? 22.438 -0.530 -16.339 1.00 96.69 153 SER A N 1
ATOM 1155 C CA . SER A 1 153 ? 22.853 0.862 -16.140 1.00 96.69 153 SER A CA 1
ATOM 1156 C C . SER A 1 153 ? 22.621 1.734 -17.379 1.00 96.69 153 SER A C 1
ATOM 1158 O O . SER A 1 153 ? 23.016 1.370 -18.488 1.00 96.69 153 SER A O 1
ATOM 1160 N N . ALA A 1 154 ? 22.059 2.921 -17.156 1.00 97.00 154 ALA A N 1
ATOM 1161 C CA . ALA A 1 154 ? 21.923 4.013 -18.116 1.00 97.00 154 ALA A CA 1
ATOM 1162 C C . ALA A 1 154 ? 22.676 5.259 -17.621 1.00 97.00 154 ALA A C 1
ATOM 1164 O O . ALA A 1 154 ? 23.108 5.323 -16.469 1.00 97.00 154 ALA A O 1
ATOM 1165 N N . SER A 1 155 ? 22.810 6.286 -18.462 1.00 96.62 155 SER A N 1
ATOM 1166 C CA . SER A 1 155 ? 23.406 7.568 -18.046 1.00 96.62 155 SER A CA 1
ATOM 1167 C C . SER A 1 155 ? 22.566 8.349 -17.028 1.00 96.62 155 SER A C 1
ATOM 1169 O O . SER A 1 155 ? 23.116 9.182 -16.311 1.00 96.62 155 SER A O 1
ATOM 1171 N N . ASN A 1 156 ? 21.262 8.078 -16.950 1.00 96.31 156 ASN A N 1
ATOM 1172 C CA . ASN A 1 156 ? 20.297 8.764 -16.088 1.00 96.31 156 ASN A CA 1
ATOM 1173 C C . ASN A 1 156 ? 19.496 7.813 -15.178 1.00 96.31 156 ASN A C 1
ATOM 1175 O O . ASN A 1 156 ? 18.427 8.176 -14.682 1.00 96.31 156 ASN A O 1
ATOM 1179 N N . GLY A 1 157 ? 19.965 6.578 -14.978 1.00 97.62 157 GLY A N 1
ATOM 1180 C CA . GLY A 1 157 ? 19.184 5.625 -14.205 1.00 97.62 157 GLY A CA 1
ATOM 1181 C C . GLY A 1 157 ? 19.603 4.168 -14.284 1.00 97.62 157 GLY A C 1
ATOM 1182 O O . GLY A 1 157 ? 20.674 3.820 -14.787 1.00 97.62 157 GLY A O 1
ATOM 1183 N N . ILE A 1 158 ? 18.707 3.312 -13.799 1.00 98.25 158 ILE A N 1
ATOM 1184 C CA . ILE A 1 158 ? 18.811 1.858 -13.898 1.00 98.25 158 ILE A CA 1
ATOM 1185 C C . ILE A 1 158 ? 17.496 1.253 -14.398 1.00 98.25 158 ILE A C 1
ATOM 1187 O O . ILE A 1 158 ? 16.406 1.702 -14.044 1.00 98.25 158 ILE A O 1
ATOM 1191 N N . LEU A 1 159 ? 17.603 0.237 -15.249 1.00 98.50 159 LEU A N 1
ATOM 1192 C CA . LEU A 1 159 ? 16.469 -0.507 -15.783 1.00 98.50 159 LEU A CA 1
ATOM 1193 C C . LEU A 1 159 ? 16.480 -1.936 -15.240 1.00 98.50 159 LEU A C 1
ATOM 1195 O O . LEU A 1 159 ? 17.486 -2.648 -15.309 1.00 98.50 159 LEU A O 1
ATOM 1199 N N . HIS A 1 160 ? 15.318 -2.371 -14.768 1.00 98.50 160 HIS A N 1
ATOM 1200 C CA . HIS A 1 160 ? 15.023 -3.752 -14.397 1.00 98.50 160 HIS A CA 1
ATOM 1201 C C . HIS A 1 160 ? 13.974 -4.313 -15.344 1.00 98.50 160 HIS A C 1
ATOM 1203 O O . HIS A 1 160 ? 12.948 -3.677 -15.546 1.00 98.50 160 HIS A O 1
ATOM 1209 N N . THR A 1 161 ? 14.182 -5.498 -15.919 1.00 98.56 161 THR A N 1
ATOM 1210 C CA . THR A 1 161 ? 13.112 -6.127 -16.713 1.00 98.56 161 THR A CA 1
ATOM 1211 C C . THR A 1 161 ? 11.984 -6.578 -15.789 1.00 98.56 161 THR A C 1
ATOM 121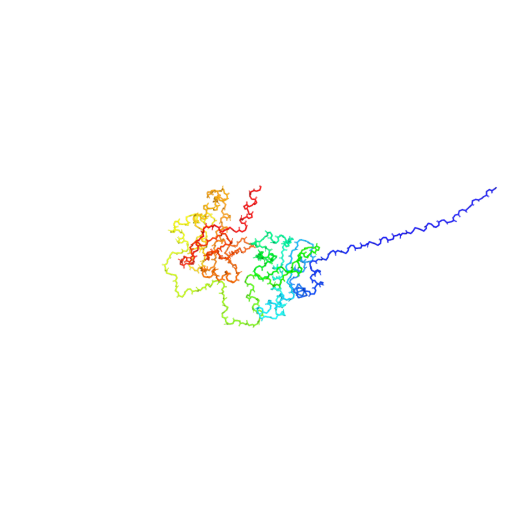3 O O . THR A 1 161 ? 12.238 -7.360 -14.877 1.00 98.56 161 THR A O 1
ATOM 1216 N N . ALA A 1 162 ? 10.742 -6.184 -16.065 1.00 92.69 162 ALA A N 1
ATOM 1217 C CA . ALA A 1 162 ? 9.551 -6.761 -15.443 1.00 92.69 162 ALA A CA 1
ATOM 1218 C C . ALA A 1 162 ? 8.967 -7.857 -16.350 1.00 92.69 162 ALA A C 1
ATOM 1220 O O . ALA A 1 162 ? 8.738 -7.640 -17.546 1.00 92.69 162 ALA A O 1
ATOM 1221 N N . ALA A 1 163 ? 8.780 -9.061 -15.804 1.00 81.50 163 ALA A N 1
ATOM 1222 C CA . ALA A 1 163 ? 8.266 -10.200 -16.571 1.00 81.50 163 ALA A CA 1
ATOM 1223 C C . ALA A 1 163 ? 6.797 -10.024 -16.983 1.00 81.50 163 ALA A C 1
ATOM 1225 O O . ALA A 1 163 ? 6.432 -10.378 -18.102 1.00 81.50 163 ALA A O 1
ATOM 1226 N N . ASP A 1 164 ? 6.011 -9.437 -16.087 1.00 84.25 164 ASP A N 1
ATOM 1227 C CA . ASP A 1 164 ? 4.588 -9.151 -16.228 1.00 84.25 164 ASP A CA 1
ATOM 1228 C C . ASP A 1 164 ? 4.323 -7.675 -15.913 1.00 84.25 164 ASP A C 1
ATOM 1230 O O . ASP A 1 164 ? 5.176 -6.998 -15.323 1.00 84.25 164 ASP A O 1
ATOM 1234 N N . MET A 1 165 ? 3.166 -7.165 -16.338 1.00 89.69 165 MET A N 1
ATOM 1235 C CA . MET A 1 165 ? 2.808 -5.775 -16.086 1.00 89.69 165 MET A CA 1
ATOM 1236 C C . MET A 1 165 ? 2.405 -5.597 -14.626 1.00 89.69 165 MET A C 1
ATOM 1238 O O . MET A 1 165 ? 1.548 -6.331 -14.139 1.00 89.69 165 MET A O 1
ATOM 1242 N N . ILE A 1 166 ? 2.979 -4.602 -13.956 1.00 83.00 166 ILE A N 1
ATOM 1243 C CA . ILE A 1 166 ? 2.479 -4.141 -12.660 1.00 83.00 166 ILE A CA 1
ATOM 1244 C C . ILE A 1 166 ? 1.536 -2.956 -12.867 1.00 83.00 166 ILE A C 1
ATOM 1246 O O . ILE A 1 166 ? 1.728 -2.131 -13.751 1.00 83.00 166 ILE A O 1
ATOM 1250 N N . PHE A 1 167 ? 0.492 -2.861 -12.064 1.00 80.25 167 PHE A N 1
ATOM 1251 C CA . PHE A 1 167 ? -0.446 -1.743 -12.090 1.00 80.25 167 PHE A CA 1
ATOM 1252 C C . PHE A 1 167 ? -0.962 -1.517 -10.666 1.00 80.25 167 PHE A C 1
ATOM 1254 O O . PHE A 1 167 ? -0.911 -2.447 -9.852 1.00 80.25 167 PHE A O 1
ATOM 1261 N N . PRO A 1 168 ? -1.380 -0.288 -10.326 1.00 66.25 168 PRO A N 1
ATOM 1262 C CA . PRO A 1 168 ? -1.937 -0.008 -9.016 1.00 66.25 168 PRO A CA 1
ATOM 1263 C C . PRO A 1 168 ? -3.335 -0.616 -8.894 1.00 66.25 168 PRO A C 1
ATOM 1265 O O . PRO A 1 168 ? -4.073 -0.724 -9.877 1.00 66.25 168 PRO A O 1
ATOM 1268 N N . TYR A 1 169 ? -3.712 -0.936 -7.660 1.00 55.59 169 TYR A N 1
ATOM 1269 C CA . TYR A 1 169 ? -5.063 -1.371 -7.331 1.00 55.59 169 TYR A CA 1
ATOM 1270 C C . TYR A 1 169 ? -6.108 -0.320 -7.742 1.00 55.59 169 TYR A C 1
ATOM 1272 O O . TYR A 1 169 ? -5.880 0.888 -7.638 1.00 55.59 169 TYR A O 1
ATOM 1280 N N . GLY A 1 170 ? -7.261 -0.777 -8.225 1.00 56.78 170 GLY A N 1
ATOM 1281 C CA . GLY A 1 170 ? -8.357 0.051 -8.732 1.00 56.78 170 GLY A CA 1
ATOM 1282 C C . GLY A 1 170 ? -8.285 0.318 -10.241 1.00 56.78 170 GLY A C 1
ATOM 1283 O O . GLY A 1 170 ? -9.309 0.648 -10.859 1.00 56.78 170 GLY A O 1
ATOM 1284 N N . MET A 1 171 ? -7.115 0.126 -10.864 1.00 72.88 171 MET A N 1
ATOM 1285 C CA . MET A 1 171 ? -6.922 0.297 -12.308 1.00 72.88 171 MET A CA 1
ATOM 1286 C C . MET A 1 171 ? -7.562 -0.831 -13.134 1.00 72.88 171 MET A C 1
ATOM 1288 O O . MET A 1 171 ? -7.874 -0.626 -14.308 1.00 72.88 171 MET A O 1
ATOM 1292 N N . GLU A 1 172 ? -7.845 -1.984 -12.525 1.00 64.69 172 GLU A N 1
ATOM 1293 C CA . GLU A 1 172 ? -8.457 -3.161 -13.160 1.00 64.69 172 GLU A CA 1
ATOM 1294 C C . GLU A 1 172 ? -9.765 -2.789 -13.853 1.00 64.69 172 GLU A C 1
ATOM 1296 O O . GLU A 1 172 ? -9.976 -3.136 -15.006 1.00 64.69 172 GLU A O 1
ATOM 1301 N N . THR A 1 173 ? -10.599 -1.974 -13.201 1.00 62.31 173 THR A N 1
ATOM 1302 C CA . THR A 1 173 ? -11.875 -1.489 -13.756 1.00 62.31 173 THR A CA 1
ATOM 1303 C C . THR A 1 173 ? -11.704 -0.810 -15.109 1.00 62.31 173 THR A C 1
ATOM 1305 O O . THR A 1 173 ? -12.527 -0.951 -16.012 1.00 62.31 173 THR A O 1
ATOM 1308 N N . ARG A 1 174 ? -10.641 -0.010 -15.228 1.00 78.69 174 ARG A N 1
ATOM 1309 C CA . ARG A 1 174 ? -10.350 0.770 -16.429 1.00 78.69 174 ARG A CA 1
ATOM 1310 C C . ARG A 1 174 ? -9.756 -0.126 -17.505 1.00 78.69 174 ARG A C 1
ATOM 1312 O O . ARG A 1 174 ? -10.124 0.021 -18.663 1.00 78.69 174 ARG A O 1
ATOM 1319 N N . LEU A 1 175 ? -8.916 -1.084 -17.115 1.00 73.38 175 LEU A N 1
ATOM 1320 C CA . LEU A 1 175 ? -8.370 -2.109 -18.005 1.00 73.38 175 LEU A CA 1
ATOM 1321 C C . LEU A 1 175 ? -9.474 -3.025 -18.558 1.00 73.38 175 LEU A C 1
ATOM 1323 O O . LEU A 1 175 ? -9.513 -3.278 -19.758 1.00 73.38 175 LEU A O 1
ATOM 1327 N N . GLU A 1 176 ? -10.424 -3.454 -17.728 1.00 74.00 176 GLU A N 1
ATOM 1328 C CA . GLU A 1 176 ? -11.604 -4.229 -18.135 1.00 74.00 176 GLU A CA 1
ATOM 1329 C C . GLU A 1 176 ? -12.482 -3.457 -19.127 1.00 74.00 176 GLU A C 1
ATOM 1331 O O . GLU A 1 176 ? -12.951 -4.024 -20.119 1.00 74.00 176 GLU A O 1
ATOM 1336 N N . ALA A 1 177 ? -12.677 -2.152 -18.902 1.00 78.12 177 ALA A N 1
ATOM 1337 C CA . ALA A 1 177 ? -13.489 -1.302 -19.772 1.00 78.12 177 ALA A CA 1
ATOM 1338 C C . ALA A 1 177 ? -12.950 -1.225 -21.216 1.00 78.12 177 ALA A C 1
ATOM 1340 O O . ALA A 1 177 ? -13.731 -1.029 -22.151 1.00 78.12 177 ALA A O 1
ATOM 1341 N N . LEU A 1 178 ? -11.646 -1.452 -21.423 1.00 84.69 178 LEU A N 1
ATOM 1342 C CA . LEU A 1 178 ? -11.029 -1.492 -22.755 1.00 84.69 178 LEU A CA 1
ATOM 1343 C C . LEU A 1 178 ? -11.499 -2.676 -23.611 1.00 84.69 178 LEU A C 1
ATOM 1345 O O . LEU A 1 178 ? -11.378 -2.632 -24.835 1.00 84.69 178 LEU A O 1
ATOM 1349 N N . SER A 1 179 ? -12.045 -3.734 -23.003 1.00 82.69 179 SER A N 1
ATOM 1350 C CA . SER A 1 179 ? -12.554 -4.906 -23.733 1.00 82.69 179 SER A CA 1
ATOM 1351 C C . SER A 1 179 ? -13.803 -4.599 -24.575 1.00 82.69 179 SER A C 1
ATOM 1353 O O . SER A 1 179 ? -14.226 -5.422 -25.387 1.00 82.69 179 SER A O 1
ATOM 1355 N N . GLY A 1 180 ? -14.430 -3.427 -24.389 1.00 63.72 180 GLY A N 1
ATOM 1356 C CA . GLY A 1 180 ? -15.674 -3.045 -25.066 1.00 63.72 180 GLY A CA 1
ATOM 1357 C C . GLY A 1 180 ? -16.898 -3.853 -24.618 1.00 63.72 180 GLY A C 1
ATOM 1358 O O . GLY A 1 180 ? -18.018 -3.588 -25.064 1.00 63.72 180 GLY A O 1
ATOM 1359 N N . VAL A 1 181 ? -16.716 -4.814 -23.710 1.00 45.34 181 VAL A N 1
ATOM 1360 C CA . VAL A 1 181 ? -17.804 -5.480 -23.012 1.00 45.34 181 VAL A CA 1
ATOM 1361 C C . VAL A 1 181 ? -18.265 -4.514 -21.931 1.00 45.34 181 VAL A C 1
ATOM 1363 O O . VAL A 1 181 ? -17.589 -4.303 -20.929 1.00 45.34 181 VAL A O 1
ATOM 1366 N N . THR A 1 182 ? -19.447 -3.920 -22.112 1.00 41.75 182 THR A N 1
ATOM 1367 C CA . THR A 1 182 ? -20.204 -3.466 -20.944 1.00 41.75 182 THR A CA 1
ATOM 1368 C C . THR A 1 182 ? -20.575 -4.732 -20.197 1.00 41.75 182 THR A C 1
ATOM 1370 O O . THR A 1 182 ? -21.504 -5.451 -20.558 1.00 41.75 182 THR A O 1
ATOM 1373 N N . VAL A 1 183 ? -19.752 -5.069 -19.213 1.00 38.00 183 VAL A N 1
ATOM 1374 C CA . VAL A 1 183 ? -20.003 -6.118 -18.239 1.00 38.00 183 VAL A CA 1
ATOM 1375 C C . VAL A 1 183 ? -21.277 -5.665 -17.505 1.00 38.00 183 VAL A C 1
ATOM 1377 O O . VAL A 1 183 ? -21.230 -4.926 -16.534 1.00 38.00 183 VAL A O 1
ATOM 1380 N N . THR A 1 184 ? -22.452 -5.994 -18.066 1.00 30.98 184 THR A N 1
ATOM 1381 C CA . THR A 1 184 ? -23.764 -5.894 -17.399 1.00 30.98 184 THR A CA 1
ATOM 1382 C C . THR A 1 184 ? -24.003 -7.094 -16.494 1.00 30.98 184 THR A C 1
ATOM 1384 O O . THR A 1 184 ? -25.042 -7.200 -15.847 1.00 30.98 184 THR A O 1
ATOM 1387 N N . THR A 1 185 ? -23.056 -8.025 -16.431 1.00 31.83 185 THR A N 1
ATOM 1388 C CA . THR A 1 185 ? -22.856 -8.768 -15.196 1.00 31.83 185 THR A CA 1
ATOM 1389 C C . THR A 1 185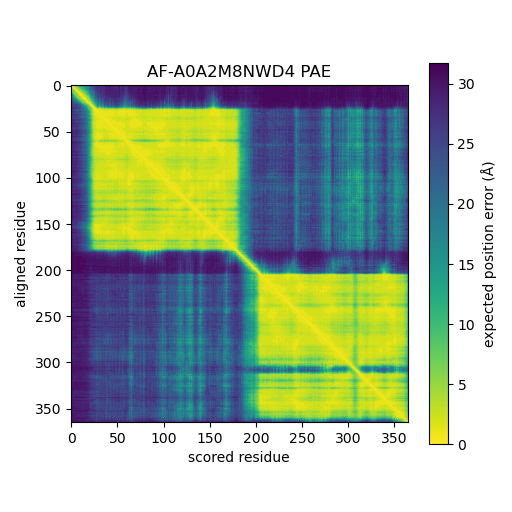 ? -22.456 -7.749 -14.133 1.00 31.83 185 THR A C 1
ATOM 1391 O O . THR A 1 185 ? -21.619 -6.900 -14.420 1.00 31.83 185 THR A O 1
ATOM 1394 N N . PRO A 1 186 ? -23.028 -7.763 -12.923 1.00 26.14 186 PRO A N 1
ATOM 1395 C CA . PRO A 1 186 ? -22.419 -6.992 -11.857 1.00 26.14 186 PRO A CA 1
ATOM 1396 C C . PRO A 1 186 ? -20.961 -7.448 -11.797 1.00 26.14 186 PRO A C 1
ATOM 1398 O O . PRO A 1 186 ? -20.688 -8.646 -11.680 1.00 26.14 186 PRO A O 1
ATOM 1401 N N . ARG A 1 187 ? -20.024 -6.508 -11.928 1.00 30.09 187 ARG A N 1
ATOM 1402 C CA . ARG A 1 187 ? -18.701 -6.714 -11.356 1.00 30.09 187 ARG A CA 1
ATOM 1403 C C . ARG A 1 187 ? -18.950 -7.228 -9.931 1.00 30.09 187 ARG A C 1
ATOM 1405 O O . ARG A 1 187 ? -19.824 -6.670 -9.256 1.00 30.09 187 ARG A O 1
ATOM 1412 N N . PRO A 1 188 ? -18.243 -8.241 -9.419 1.00 29.09 188 PRO A N 1
ATOM 1413 C CA . PRO A 1 188 ? -17.994 -8.215 -7.999 1.00 29.09 188 PRO A CA 1
ATOM 1414 C C . PRO A 1 188 ? -17.157 -6.953 -7.786 1.00 29.09 188 PRO A C 1
ATOM 1416 O O . PRO A 1 188 ? -15.944 -6.968 -7.943 1.00 29.09 188 PRO A O 1
ATOM 1419 N N . THR A 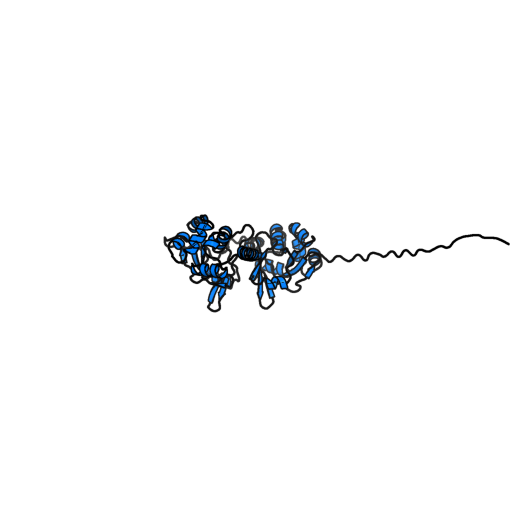1 189 ? -17.806 -5.820 -7.520 1.00 33.03 189 THR A N 1
ATOM 1420 C CA . THR A 1 189 ? -17.194 -4.789 -6.694 1.00 33.03 189 THR A CA 1
ATOM 1421 C C . THR A 1 189 ? -16.845 -5.535 -5.424 1.00 33.03 189 THR A C 1
ATOM 1423 O O . THR A 1 189 ? -17.736 -5.855 -4.638 1.00 33.03 189 THR A O 1
ATOM 1426 N N . ARG A 1 190 ? -15.606 -5.995 -5.309 1.00 35.34 190 ARG A N 1
ATOM 1427 C CA . ARG A 1 190 ? -15.151 -6.622 -4.090 1.00 35.34 190 ARG A CA 1
ATOM 1428 C C . ARG A 1 190 ? -13.756 -6.074 -3.811 1.00 35.34 190 ARG A C 1
ATOM 1430 O O . ARG A 1 190 ? -12.812 -6.568 -4.389 1.00 35.34 190 ARG A O 1
ATOM 1437 N N . THR A 1 191 ? -13.589 -4.931 -3.143 1.00 36.88 191 THR A N 1
ATOM 1438 C CA . THR A 1 191 ? -13.668 -4.823 -1.673 1.00 36.88 191 THR A CA 1
ATOM 1439 C C . THR A 1 191 ? -14.057 -6.162 -1.052 1.00 36.88 191 THR A C 1
ATOM 1441 O O . THR A 1 191 ? -15.201 -6.553 -1.284 1.00 36.88 191 THR A O 1
ATOM 1444 N N . PRO A 1 192 ? -13.179 -6.896 -0.337 1.00 35.12 192 PRO A N 1
ATOM 1445 C CA . PRO A 1 192 ? -13.576 -8.117 0.379 1.00 35.12 192 PRO A CA 1
ATOM 1446 C C . PRO A 1 192 ? -15.006 -7.980 0.882 1.00 35.12 192 PRO A C 1
ATOM 1448 O O . PRO A 1 192 ? -15.329 -6.931 1.432 1.00 35.12 192 PRO A O 1
ATOM 1451 N N . ALA A 1 193 ? -15.880 -8.888 0.445 1.00 36.28 193 ALA A N 1
ATOM 1452 C CA . ALA A 1 193 ? -17.257 -8.555 0.116 1.00 36.28 193 ALA A CA 1
ATOM 1453 C C . ALA A 1 193 ? -17.900 -7.644 1.175 1.00 36.28 193 ALA A C 1
ATOM 1455 O O . ALA A 1 193 ? -18.372 -8.138 2.198 1.00 36.28 193 ALA A O 1
ATOM 1456 N N . VAL A 1 194 ? -18.038 -6.344 0.863 1.00 40.22 194 VAL A N 1
ATOM 1457 C CA . VAL A 1 194 ? -19.092 -5.506 1.447 1.00 40.22 194 VAL A CA 1
ATOM 1458 C C . VAL A 1 194 ? -20.381 -6.125 0.941 1.00 40.22 194 VAL A C 1
ATOM 1460 O O . VAL A 1 194 ? -20.907 -5.796 -0.119 1.00 40.22 194 VAL A O 1
ATOM 1463 N N . THR A 1 195 ? -20.812 -7.172 1.622 1.00 38.03 195 THR A N 1
ATOM 1464 C CA . THR A 1 195 ? -22.102 -7.789 1.415 1.00 38.03 195 THR A CA 1
ATOM 1465 C C . THR A 1 195 ? -23.042 -6.887 2.191 1.00 38.03 195 THR A C 1
ATOM 1467 O O . THR A 1 195 ? -22.951 -6.910 3.418 1.00 38.03 195 THR A O 1
ATOM 1470 N N . PRO A 1 196 ? -23.949 -6.110 1.560 1.00 42.41 196 PRO A N 1
ATOM 1471 C CA . PRO A 1 196 ? -25.027 -5.499 2.318 1.00 42.41 196 PRO A CA 1
ATOM 1472 C C . PRO A 1 196 ? -25.738 -6.646 3.024 1.00 42.41 196 PRO A C 1
ATOM 1474 O O . PRO A 1 196 ? -26.278 -7.559 2.382 1.00 42.41 196 PRO A O 1
ATOM 1477 N N . ARG A 1 197 ? -25.615 -6.678 4.348 1.00 47.59 197 ARG A N 1
ATOM 1478 C CA . ARG A 1 197 ? -26.054 -7.813 5.146 1.00 47.59 197 ARG A CA 1
ATOM 1479 C C . ARG A 1 197 ? -27.556 -7.985 4.908 1.00 47.59 197 ARG A C 1
ATOM 1481 O O . ARG A 1 197 ? -28.336 -7.049 5.056 1.00 47.59 197 ARG A O 1
ATOM 1488 N N . ALA A 1 198 ? -27.988 -9.197 4.551 1.00 43.09 198 ALA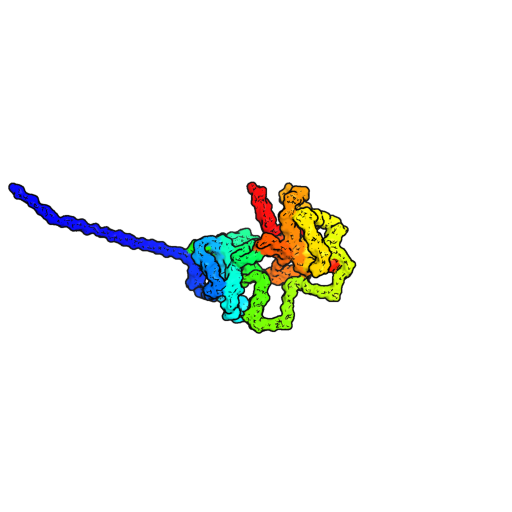 A N 1
ATOM 1489 C CA . ALA A 1 198 ? -29.413 -9.506 4.362 1.00 43.09 198 ALA A CA 1
ATOM 1490 C C . ALA A 1 198 ? -30.237 -9.347 5.660 1.00 43.09 198 ALA A C 1
ATOM 1492 O O . ALA A 1 198 ? -31.463 -9.296 5.612 1.00 43.09 198 ALA A O 1
ATOM 1493 N N . ASN A 1 199 ? -29.554 -9.251 6.805 1.00 44.00 199 ASN A N 1
ATOM 1494 C CA . ASN A 1 199 ? -30.098 -8.847 8.092 1.00 44.00 199 ASN A CA 1
ATOM 1495 C C . ASN A 1 199 ? -29.231 -7.702 8.623 1.00 44.00 199 ASN A C 1
ATOM 1497 O O . ASN A 1 199 ? -28.033 -7.927 8.715 1.00 44.00 199 ASN A O 1
ATOM 1501 N N . PRO A 1 200 ? -29.760 -6.537 9.019 1.00 51.81 200 PRO A N 1
ATOM 1502 C CA . PRO A 1 200 ? -28.960 -5.556 9.753 1.00 51.81 200 PRO A CA 1
ATOM 1503 C C . PRO A 1 200 ? -28.296 -6.218 10.969 1.00 51.81 200 PRO A C 1
ATOM 1505 O O . PRO A 1 200 ? -28.834 -7.193 11.517 1.00 51.81 200 PRO A O 1
ATOM 1508 N N . PHE A 1 201 ? -27.127 -5.713 11.380 1.00 49.88 201 PHE A N 1
ATOM 1509 C CA . PHE A 1 201 ? -26.545 -6.092 12.665 1.00 49.88 201 PHE A CA 1
ATOM 1510 C C . PHE A 1 201 ? -27.633 -6.019 13.743 1.00 49.88 201 PHE A C 1
ATOM 1512 O O . PHE A 1 201 ? -28.481 -5.119 13.696 1.00 49.88 201 PHE A O 1
ATOM 1519 N N . PRO A 1 202 ? -27.695 -6.985 14.678 1.00 47.84 202 PRO A N 1
ATOM 1520 C CA . PRO A 1 202 ? -28.607 -6.855 15.802 1.00 47.84 202 PRO A CA 1
ATOM 1521 C C . PRO A 1 202 ? -28.375 -5.477 16.425 1.00 47.84 202 PRO A C 1
ATOM 1523 O O . PRO A 1 202 ? -27.230 -5.132 16.702 1.00 47.84 202 PRO A O 1
ATOM 1526 N N . SER A 1 203 ? -29.444 -4.692 16.595 1.00 45.62 203 SER A N 1
ATOM 1527 C CA . SER A 1 203 ? -29.378 -3.349 17.181 1.00 45.62 203 SER A CA 1
ATOM 1528 C C . SER A 1 203 ? -28.494 -3.384 18.430 1.00 45.62 203 SER A C 1
ATOM 1530 O O . SER A 1 203 ? -28.828 -4.075 19.400 1.00 45.62 203 SER A O 1
ATOM 1532 N N . GLY A 1 204 ? -27.350 -2.709 18.368 1.00 58.38 204 GLY A N 1
ATOM 1533 C CA . GLY A 1 204 ? -26.246 -2.870 19.307 1.00 58.38 204 GLY A CA 1
ATOM 1534 C C . GLY A 1 204 ? -25.325 -1.653 19.321 1.00 58.38 204 GLY A C 1
ATOM 1535 O O . GLY A 1 204 ? -25.642 -0.613 18.753 1.00 58.38 204 GLY A O 1
ATOM 1536 N N . ASN A 1 205 ? -24.197 -1.770 20.019 1.00 80.38 205 ASN A N 1
ATOM 1537 C CA . ASN A 1 205 ? -23.210 -0.697 20.130 1.00 80.38 205 ASN A CA 1
ATOM 1538 C C . ASN A 1 205 ? -22.428 -0.554 18.807 1.00 80.38 205 ASN A C 1
ATOM 1540 O O . ASN A 1 205 ? -21.989 -1.564 18.246 1.00 80.38 205 ASN A O 1
ATOM 1544 N N . THR A 1 206 ? -22.231 0.681 18.336 1.00 92.88 206 THR A N 1
ATOM 1545 C CA . THR A 1 206 ? -21.306 1.032 17.236 1.00 92.88 206 THR A CA 1
ATOM 1546 C C . THR A 1 206 ? -19.873 0.595 17.562 1.00 92.88 206 THR A C 1
ATOM 1548 O O . THR A 1 206 ? -19.589 0.181 18.692 1.00 92.88 206 THR A O 1
ATOM 1551 N N . ILE A 1 207 ? -18.943 0.685 16.606 1.00 94.88 207 ILE A N 1
ATOM 1552 C CA . ILE A 1 207 ? -17.517 0.437 16.861 1.00 94.88 207 ILE A CA 1
ATOM 1553 C C . ILE A 1 207 ? -17.053 1.329 18.017 1.00 94.88 207 ILE A C 1
ATOM 1555 O O . ILE A 1 207 ? -16.561 0.809 19.019 1.00 94.88 207 ILE A O 1
ATOM 1559 N N . ALA A 1 208 ? -17.306 2.640 17.939 1.00 93.69 208 ALA A N 1
ATOM 1560 C CA . ALA A 1 208 ? -16.994 3.583 19.014 1.00 93.69 208 ALA A CA 1
ATOM 1561 C C . ALA A 1 208 ? -17.640 3.185 20.353 1.00 93.69 208 ALA A C 1
ATOM 1563 O O . ALA A 1 208 ? -16.978 3.160 21.394 1.00 93.69 208 ALA A O 1
ATOM 1564 N N . GLY A 1 209 ? -18.919 2.801 20.332 1.00 91.19 209 GLY A N 1
ATOM 1565 C CA . GLY A 1 209 ? -19.627 2.345 21.522 1.00 91.19 209 GLY A CA 1
ATOM 1566 C C . GLY A 1 209 ? -18.994 1.098 22.148 1.00 91.19 209 GLY A C 1
ATOM 1567 O O . GLY A 1 209 ? -18.846 1.021 23.372 1.00 91.19 209 GLY A O 1
ATOM 1568 N N . ARG A 1 210 ? -18.584 0.121 21.328 1.00 93.12 210 ARG A N 1
ATOM 1569 C CA . ARG A 1 210 ? -17.874 -1.079 21.793 1.00 93.12 210 ARG A CA 1
ATOM 1570 C C . ARG A 1 210 ? -16.548 -0.721 22.444 1.00 93.12 210 ARG A C 1
ATOM 1572 O O . ARG A 1 210 ? -16.326 -1.174 23.567 1.00 93.12 210 ARG A O 1
ATOM 1579 N N . LEU A 1 211 ? -15.738 0.117 21.792 1.00 93.69 211 LEU A N 1
ATOM 1580 C CA . LEU A 1 211 ? -14.463 0.589 22.337 1.00 93.69 211 LEU A CA 1
ATOM 1581 C C . LEU A 1 211 ? -14.645 1.247 23.710 1.00 93.69 211 LEU A C 1
ATOM 1583 O O . LEU A 1 211 ? -13.922 0.923 24.645 1.00 93.69 211 LEU A O 1
ATOM 1587 N N . ALA A 1 212 ? -15.655 2.108 23.855 1.00 90.88 212 ALA A N 1
ATOM 1588 C CA . ALA A 1 212 ? -15.943 2.796 25.113 1.00 90.88 212 ALA A CA 1
ATOM 1589 C C . ALA A 1 212 ? -16.438 1.858 26.232 1.00 90.88 212 ALA A C 1
ATOM 1591 O O . ALA A 1 212 ? -16.275 2.157 27.415 1.00 90.88 212 ALA A O 1
ATOM 1592 N N . SER A 1 213 ? -17.080 0.741 25.875 1.00 88.00 213 SER A N 1
ATOM 1593 C CA . SER A 1 213 ? -17.675 -0.194 26.839 1.00 88.00 213 SER A CA 1
ATOM 1594 C C . SER A 1 213 ? -16.737 -1.308 27.310 1.00 88.00 213 SER A C 1
ATOM 1596 O O . SER A 1 213 ? -16.986 -1.900 28.362 1.00 88.00 213 SER A O 1
ATOM 1598 N N . ASP A 1 214 ? -15.691 -1.616 26.540 1.00 87.94 214 ASP A N 1
ATOM 1599 C CA . ASP A 1 214 ? -14.809 -2.752 26.795 1.00 87.94 214 ASP A CA 1
ATOM 1600 C C . ASP A 1 214 ? -13.467 -2.283 27.396 1.00 87.94 214 ASP A C 1
ATOM 1602 O O . ASP A 1 214 ? -12.748 -1.491 26.779 1.00 87.94 214 ASP A O 1
ATOM 1606 N N . PRO A 1 215 ? -13.086 -2.772 28.595 1.00 85.00 215 PRO A N 1
ATOM 1607 C CA . PRO A 1 215 ? -11.846 -2.372 29.257 1.00 85.00 215 PRO A CA 1
ATOM 1608 C C . PRO A 1 215 ? -10.569 -2.755 28.491 1.00 85.00 215 PRO A C 1
ATOM 1610 O O . PRO A 1 215 ? -9.494 -2.305 28.881 1.00 85.00 215 PRO A O 1
ATOM 1613 N N . LEU A 1 216 ? -10.647 -3.572 27.434 1.00 87.94 216 LEU A N 1
ATOM 1614 C CA . LEU A 1 216 ? -9.501 -3.931 26.591 1.00 87.94 216 LEU A CA 1
ATOM 1615 C C . LEU A 1 216 ? -8.973 -2.787 25.717 1.00 87.94 216 LEU A C 1
ATOM 1617 O O . LEU A 1 216 ? -7.841 -2.901 25.241 1.00 87.94 216 LEU A O 1
ATOM 1621 N N . TYR A 1 217 ? -9.765 -1.732 25.494 1.00 92.81 217 TYR A N 1
ATOM 1622 C CA . TYR A 1 217 ? -9.442 -0.657 24.545 1.00 92.81 217 TYR A CA 1
ATOM 1623 C C . TYR A 1 217 ? -9.250 0.712 25.200 1.00 92.81 217 TYR A C 1
ATOM 1625 O O . TYR A 1 217 ? -9.240 1.722 24.501 1.00 92.81 217 TYR A O 1
ATOM 1633 N N . THR A 1 218 ? -9.094 0.780 26.524 1.00 90.62 218 THR A N 1
ATOM 1634 C CA . THR A 1 218 ? -8.956 2.062 27.234 1.00 90.62 218 THR A CA 1
ATOM 1635 C C . THR A 1 218 ? -7.812 2.914 26.685 1.00 90.62 218 THR A C 1
ATOM 1637 O O . THR A 1 218 ? -8.003 4.108 26.482 1.00 90.62 218 THR A O 1
ATOM 1640 N N . THR A 1 219 ? -6.664 2.306 26.365 1.00 92.56 219 THR A N 1
ATOM 1641 C CA . THR A 1 219 ? -5.515 3.014 25.777 1.00 92.56 219 THR A CA 1
ATOM 1642 C C . THR A 1 219 ? -5.805 3.484 24.353 1.00 92.56 219 THR A C 1
ATOM 1644 O O . THR A 1 219 ? -5.463 4.607 24.000 1.00 92.56 219 THR A O 1
ATOM 1647 N N . LEU A 1 220 ? -6.483 2.664 23.542 1.00 95.81 220 LEU A N 1
ATOM 1648 C CA . LEU A 1 220 ? -6.875 3.049 22.184 1.00 95.81 220 LEU A CA 1
ATOM 1649 C C . LEU A 1 220 ? -7.838 4.244 22.205 1.00 95.81 220 LEU A C 1
ATOM 1651 O O . LEU A 1 220 ? -7.647 5.191 21.454 1.00 95.81 220 LEU A O 1
ATOM 1655 N N . VAL A 1 221 ? -8.846 4.227 23.083 1.00 95.19 221 VAL A N 1
ATOM 1656 C CA . VAL A 1 221 ? -9.815 5.328 23.228 1.00 95.19 221 VAL A CA 1
ATOM 1657 C C . VAL A 1 221 ? -9.128 6.622 23.664 1.00 95.19 221 VAL A C 1
ATOM 1659 O O . VAL A 1 221 ? -9.438 7.687 23.130 1.00 95.19 221 VAL A O 1
ATOM 1662 N N . GLU A 1 222 ? -8.190 6.542 24.608 1.00 94.44 222 GLU A N 1
ATOM 1663 C CA . GLU A 1 222 ? -7.403 7.694 25.055 1.00 94.44 222 GLU A CA 1
ATOM 1664 C C . GLU A 1 222 ? -6.546 8.268 23.919 1.00 94.44 222 GLU A C 1
ATOM 1666 O O . GLU A 1 222 ? -6.597 9.471 23.663 1.00 94.44 222 GLU A O 1
ATOM 1671 N N . ILE A 1 223 ? -5.853 7.403 23.172 1.00 94.69 223 ILE A N 1
ATOM 1672 C CA . ILE A 1 223 ? -5.061 7.788 21.999 1.00 94.69 223 ILE A CA 1
ATOM 1673 C C . ILE A 1 223 ? -5.931 8.468 20.943 1.00 94.69 223 ILE A C 1
ATOM 1675 O O . ILE A 1 223 ? -5.567 9.546 20.486 1.00 94.69 223 ILE A O 1
ATOM 1679 N N . ILE A 1 224 ? -7.083 7.893 20.580 1.00 94.75 224 ILE A N 1
ATOM 1680 C CA . ILE A 1 224 ? -7.988 8.503 19.593 1.00 94.75 224 ILE A CA 1
ATOM 1681 C C . ILE A 1 224 ? -8.449 9.882 20.080 1.00 94.75 224 ILE A C 1
ATOM 1683 O O . ILE A 1 224 ? -8.426 10.845 19.319 1.00 94.75 224 ILE A O 1
ATOM 1687 N N . SER A 1 225 ? -8.816 9.993 21.360 1.00 92.50 225 SER A N 1
ATOM 1688 C CA . SER A 1 225 ? -9.317 11.245 21.944 1.00 92.50 225 SER A CA 1
ATOM 1689 C C . SER A 1 225 ? -8.287 12.378 21.904 1.00 92.50 225 SER A C 1
ATOM 1691 O O . SER A 1 225 ? -8.669 13.539 21.772 1.00 92.50 225 SER A O 1
ATOM 1693 N N . VAL A 1 226 ? -6.998 12.051 22.041 1.00 92.56 226 VAL A N 1
ATOM 1694 C CA . VAL A 1 226 ? -5.895 13.025 21.992 1.00 92.56 226 VAL A CA 1
ATOM 1695 C C . VAL A 1 226 ? -5.443 13.302 20.560 1.00 92.56 226 VAL A C 1
ATOM 1697 O O . VAL A 1 226 ? -5.162 14.451 20.230 1.00 92.56 226 VAL A O 1
ATOM 1700 N N . ALA A 1 227 ? -5.371 12.266 19.724 1.00 90.62 227 ALA A N 1
ATOM 1701 C CA . ALA A 1 227 ? -4.888 12.358 18.354 1.00 90.62 227 ALA A CA 1
ATOM 1702 C C . ALA A 1 227 ? -5.869 13.113 17.454 1.00 90.62 227 ALA A C 1
ATOM 1704 O O . ALA A 1 227 ? -5.522 14.143 16.885 1.00 90.62 227 ALA A O 1
ATOM 1705 N N . ASN A 1 228 ? -7.102 12.609 17.355 1.00 90.44 228 ASN A N 1
ATOM 1706 C CA . ASN A 1 228 ? -8.171 13.240 16.599 1.00 90.44 228 ASN A CA 1
ATOM 1707 C C . ASN A 1 228 ? -9.544 12.721 17.086 1.00 90.44 228 ASN A C 1
ATOM 1709 O O . ASN A 1 228 ? -9.933 11.597 16.748 1.00 90.44 228 ASN A O 1
ATOM 1713 N N . PRO A 1 229 ? -10.311 13.522 17.852 1.00 90.62 229 PRO A N 1
ATOM 1714 C CA . PRO A 1 229 ? -11.611 13.104 18.371 1.00 90.62 229 PRO A CA 1
ATOM 1715 C C . PRO A 1 229 ? -12.663 12.876 17.274 1.00 90.62 229 PRO A C 1
ATOM 1717 O O . PRO A 1 229 ? -13.595 12.107 17.509 1.00 90.62 229 PRO A O 1
ATOM 1720 N N . ASP A 1 230 ? -12.500 13.449 16.076 1.00 91.25 230 ASP A N 1
ATOM 1721 C CA . ASP A 1 230 ? -13.436 13.262 14.956 1.00 91.25 230 ASP A CA 1
ATOM 1722 C C . ASP A 1 230 ? -13.454 11.799 14.472 1.00 91.25 230 ASP A C 1
ATOM 1724 O O . ASP A 1 230 ? -14.435 11.333 13.893 1.00 91.25 230 ASP A O 1
ATOM 1728 N N . ILE A 1 231 ? -12.403 11.023 14.771 1.00 91.88 231 ILE A N 1
ATOM 1729 C CA . ILE A 1 231 ? -12.367 9.579 14.508 1.00 91.88 231 ILE A CA 1
ATOM 1730 C C . ILE A 1 231 ? -13.405 8.837 15.365 1.00 91.88 231 ILE A C 1
ATOM 1732 O O . ILE A 1 231 ? -13.963 7.840 14.908 1.00 91.88 231 ILE A O 1
ATOM 1736 N N . ILE A 1 232 ? -13.712 9.302 16.583 1.00 91.12 232 ILE A N 1
ATOM 1737 C CA . ILE A 1 232 ? -14.795 8.711 17.387 1.00 91.12 232 ILE A CA 1
ATOM 1738 C C . ILE A 1 232 ? -16.142 8.955 16.719 1.00 91.12 232 ILE A C 1
ATOM 1740 O O . ILE A 1 232 ? -16.946 8.028 16.646 1.00 91.12 232 ILE A O 1
ATOM 1744 N N . ASP A 1 233 ? -16.372 10.164 16.207 1.00 89.25 233 ASP A N 1
ATOM 1745 C CA . ASP A 1 233 ? -17.606 10.494 15.496 1.00 89.25 233 ASP A CA 1
ATOM 1746 C C . ASP A 1 233 ? -17.739 9.651 14.220 1.00 89.25 233 ASP A C 1
ATOM 1748 O O . ASP A 1 233 ? -18.790 9.056 13.991 1.00 89.25 233 ASP A O 1
ATOM 1752 N N . MET A 1 234 ? -16.649 9.493 13.461 1.00 89.19 234 MET A N 1
ATOM 1753 C CA . MET A 1 234 ? -16.579 8.602 12.298 1.00 89.19 234 MET A CA 1
ATOM 1754 C C . MET A 1 234 ? -16.902 7.143 12.664 1.00 89.19 234 MET A C 1
ATOM 1756 O O . MET A 1 234 ? -17.736 6.511 12.026 1.00 89.19 234 MET A O 1
ATOM 1760 N N . LEU A 1 235 ? -16.296 6.602 13.727 1.00 92.06 235 LEU A N 1
ATOM 1761 C CA . LEU A 1 235 ? -16.539 5.226 14.191 1.00 92.06 235 LEU A CA 1
ATOM 1762 C C . LEU A 1 235 ? -17.891 5.047 14.903 1.00 92.06 235 LEU A C 1
ATOM 1764 O O . LEU A 1 235 ? -18.248 3.922 15.278 1.00 92.06 235 LEU A O 1
ATOM 1768 N N . ASN A 1 236 ? -18.632 6.132 15.114 1.00 90.44 236 ASN A N 1
ATOM 1769 C CA . ASN A 1 236 ? -19.984 6.129 15.651 1.00 90.44 236 ASN A CA 1
ATOM 1770 C C . ASN A 1 236 ? -21.052 6.389 14.574 1.00 90.44 236 ASN A C 1
ATOM 1772 O O . ASN A 1 236 ? -22.235 6.229 14.867 1.00 90.44 236 ASN A O 1
ATOM 1776 N N . ASP A 1 237 ? -20.657 6.773 13.357 1.00 87.31 237 ASP A N 1
ATOM 1777 C CA . ASP A 1 237 ? -21.568 6.930 12.227 1.00 87.31 237 ASP A CA 1
ATOM 1778 C C . ASP A 1 237 ? -22.118 5.559 11.805 1.00 87.31 237 ASP A C 1
ATOM 1780 O O . ASP A 1 237 ? -21.363 4.644 11.479 1.00 87.31 237 ASP A O 1
ATOM 1784 N N . GLU A 1 238 ? -23.441 5.404 11.852 1.00 86.44 238 GLU A N 1
ATOM 1785 C CA . GLU A 1 238 ? -24.134 4.168 11.479 1.00 86.44 238 GLU A CA 1
ATOM 1786 C C . GLU A 1 238 ? -24.400 4.055 9.972 1.00 86.44 238 GLU A C 1
ATOM 1788 O O . GLU A 1 238 ? -24.753 2.975 9.500 1.00 86.44 238 GLU A O 1
ATOM 1793 N N . GLU A 1 239 ? -24.223 5.139 9.213 1.00 82.19 239 GLU A N 1
ATOM 1794 C CA . GLU A 1 239 ? -24.453 5.156 7.763 1.00 82.19 239 GLU A CA 1
ATOM 1795 C C . GLU A 1 239 ? -23.260 4.600 6.972 1.00 82.19 239 GLU A C 1
ATOM 1797 O O . GLU A 1 239 ? -23.422 4.179 5.823 1.00 82.19 239 GLU A O 1
ATOM 1802 N N . THR A 1 240 ? -22.073 4.576 7.585 1.00 79.31 240 THR A N 1
ATOM 1803 C CA . THR A 1 240 ? -20.834 4.109 6.957 1.00 79.31 240 THR A CA 1
ATOM 1804 C C . THR A 1 240 ? -20.293 2.889 7.690 1.00 79.31 240 THR A C 1
ATOM 1806 O O . THR A 1 240 ? -20.167 2.880 8.912 1.00 79.31 240 THR A O 1
ATOM 1809 N N . GLU A 1 241 ? -19.964 1.839 6.939 1.00 86.56 241 GLU A N 1
ATOM 1810 C CA . GLU A 1 241 ? -19.392 0.620 7.503 1.00 86.56 241 GLU A CA 1
ATOM 1811 C C . GLU A 1 241 ? -17.864 0.699 7.560 1.00 86.56 241 GLU A C 1
ATOM 1813 O O . GLU A 1 241 ? -17.221 1.097 6.588 1.00 86.56 241 GLU A O 1
ATOM 1818 N N . TYR A 1 242 ? -17.278 0.243 8.667 1.00 89.75 242 TYR A N 1
ATOM 1819 C CA . TYR A 1 242 ? -15.826 0.181 8.846 1.00 89.75 242 TYR A CA 1
ATOM 1820 C C . TYR A 1 242 ? -15.356 -1.172 9.381 1.00 89.75 242 TYR A C 1
ATOM 1822 O O . TYR A 1 242 ? -16.092 -1.930 10.015 1.00 89.75 242 TYR A O 1
ATOM 1830 N N . THR A 1 243 ? -14.073 -1.452 9.197 1.00 93.88 243 THR A N 1
ATOM 1831 C CA . THR A 1 243 ? -13.365 -2.501 9.924 1.00 93.88 243 THR A CA 1
ATOM 1832 C C . THR A 1 243 ? -12.258 -1.871 10.737 1.00 93.88 243 THR A C 1
ATOM 1834 O O . THR A 1 243 ? -11.381 -1.204 10.196 1.00 93.88 243 THR A O 1
ATOM 1837 N N . LEU A 1 244 ? -12.284 -2.096 12.046 1.00 96.62 244 LEU A N 1
ATOM 1838 C CA . LEU A 1 244 ? -11.249 -1.629 12.954 1.00 96.62 244 LEU A CA 1
ATOM 1839 C C . LEU A 1 244 ? -10.347 -2.796 13.355 1.00 96.62 244 LEU A C 1
ATOM 1841 O O . LEU A 1 244 ? -10.766 -3.729 14.042 1.00 96.62 244 LEU A O 1
ATOM 1845 N N . LEU A 1 245 ? -9.077 -2.715 12.989 1.00 96.94 245 LEU A N 1
ATOM 1846 C CA . LEU A 1 245 ? -8.038 -3.593 13.506 1.00 96.94 245 LEU A CA 1
ATOM 1847 C C . LEU A 1 245 ? -7.600 -3.067 14.882 1.00 96.94 245 LEU A C 1
ATOM 1849 O O . LEU A 1 245 ? -6.614 -2.359 14.988 1.00 96.94 245 LEU A O 1
ATOM 1853 N N . ALA A 1 246 ? -8.347 -3.340 15.949 1.00 96.50 246 ALA A N 1
ATOM 1854 C CA . ALA A 1 246 ? -8.138 -2.711 17.254 1.00 96.50 246 ALA A CA 1
ATOM 1855 C C . ALA A 1 246 ? -6.957 -3.325 18.035 1.00 96.50 246 ALA A C 1
ATOM 1857 O O . ALA A 1 246 ? -7.060 -4.472 18.494 1.00 96.50 246 ALA A O 1
ATOM 1858 N N . PRO A 1 247 ? -5.859 -2.589 18.293 1.00 92.50 247 PRO A N 1
ATOM 1859 C CA . PRO A 1 247 ? -4.841 -3.041 19.231 1.00 92.50 247 PRO A CA 1
ATOM 1860 C C . PRO A 1 247 ? -5.385 -2.999 20.660 1.00 92.50 247 PRO A C 1
ATOM 1862 O O . PRO A 1 247 ? -6.033 -2.039 21.077 1.00 92.50 247 PRO A O 1
ATOM 1865 N N . THR A 1 248 ? -5.117 -4.055 21.422 1.00 85.94 248 THR A N 1
ATOM 1866 C CA . THR A 1 248 ? -5.470 -4.118 22.851 1.00 85.94 248 THR A CA 1
ATOM 1867 C C . THR A 1 248 ? -4.550 -3.234 23.701 1.00 85.94 248 THR A C 1
ATOM 1869 O O . THR A 1 248 ? -3.453 -2.888 23.268 1.00 85.94 248 THR A O 1
ATOM 1872 N N . ASN A 1 249 ? -4.923 -2.937 24.951 1.00 82.12 249 ASN A N 1
ATOM 1873 C CA . ASN A 1 249 ? -4.033 -2.235 25.892 1.00 82.12 249 ASN A CA 1
ATOM 1874 C C . ASN A 1 249 ? -2.633 -2.877 25.965 1.00 82.12 249 ASN A C 1
ATOM 1876 O O . ASN A 1 249 ? -1.626 -2.187 25.862 1.00 82.12 249 ASN A O 1
ATOM 1880 N N . SER A 1 250 ? -2.557 -4.213 26.019 1.00 78.00 250 SER A N 1
ATOM 1881 C CA . SER A 1 250 ? -1.272 -4.928 26.029 1.00 78.00 250 SER A CA 1
ATOM 1882 C C . SER A 1 250 ? -0.473 -4.779 24.730 1.00 78.00 250 SER A C 1
ATOM 1884 O O . SER A 1 250 ? 0.751 -4.884 24.754 1.00 78.00 250 SER A O 1
ATOM 1886 N N . ALA A 1 251 ? -1.131 -4.535 23.593 1.00 79.38 251 ALA A N 1
ATOM 1887 C CA . ALA A 1 251 ? -0.450 -4.227 22.339 1.00 79.38 251 ALA A CA 1
ATOM 1888 C C . ALA A 1 251 ? 0.278 -2.879 22.416 1.00 79.38 251 ALA A C 1
ATOM 1890 O O . ALA A 1 251 ? 1.426 -2.783 21.977 1.00 79.38 251 ALA A O 1
ATOM 1891 N N . PHE A 1 252 ? -0.367 -1.872 23.010 1.00 85.25 252 PHE A N 1
ATOM 1892 C CA . PHE A 1 252 ? 0.237 -0.565 23.265 1.00 85.25 252 PHE A CA 1
ATOM 1893 C C . PHE A 1 252 ? 1.333 -0.637 24.330 1.00 85.25 252 PHE A C 1
ATOM 1895 O O . PHE A 1 252 ? 2.409 -0.092 24.107 1.00 85.25 252 PHE A O 1
ATOM 1902 N N . ASP A 1 253 ? 1.132 -1.391 25.417 1.00 75.25 253 ASP A N 1
ATOM 1903 C CA . ASP A 1 253 ? 2.177 -1.623 26.426 1.00 75.25 253 ASP A CA 1
ATOM 1904 C C . ASP A 1 253 ? 3.454 -2.189 25.784 1.00 75.25 253 ASP A C 1
ATOM 1906 O O . ASP A 1 253 ? 4.561 -1.727 26.064 1.00 75.25 253 ASP A O 1
ATOM 1910 N N . ASN A 1 254 ? 3.304 -3.165 24.878 1.00 69.56 254 ASN A N 1
ATOM 1911 C CA . ASN A 1 254 ? 4.425 -3.745 24.138 1.00 69.56 254 ASN A CA 1
ATOM 1912 C C . ASN A 1 254 ? 5.109 -2.718 23.226 1.00 69.56 254 ASN A C 1
ATOM 1914 O O . ASN A 1 254 ? 6.340 -2.691 23.162 1.00 69.56 254 ASN A O 1
ATOM 1918 N N . LEU A 1 255 ? 4.329 -1.887 22.523 1.00 78.19 255 LEU A N 1
ATOM 1919 C CA . LEU A 1 255 ? 4.858 -0.824 21.670 1.00 78.19 255 LEU A CA 1
ATOM 1920 C C . LEU A 1 255 ? 5.685 0.167 22.496 1.00 78.19 255 LEU A C 1
ATOM 1922 O O . LEU A 1 255 ? 6.865 0.362 22.211 1.00 78.19 255 LEU A O 1
ATOM 1926 N N . PHE A 1 256 ? 5.106 0.738 23.549 1.00 76.81 256 PHE A N 1
ATOM 1927 C CA . PHE A 1 256 ? 5.769 1.734 24.392 1.00 76.81 256 PHE A CA 1
ATOM 1928 C C . PHE A 1 256 ? 7.009 1.169 25.079 1.00 76.81 256 PHE A C 1
ATOM 1930 O O . PHE A 1 256 ? 8.066 1.798 25.063 1.00 76.81 256 PHE A O 1
ATOM 1937 N N . PHE A 1 257 ? 6.929 -0.071 25.572 1.00 66.88 257 PHE A N 1
ATOM 1938 C CA . PHE A 1 257 ? 8.089 -0.774 26.113 1.00 66.88 257 PHE A CA 1
ATOM 1939 C C . PHE A 1 257 ? 9.210 -0.929 25.076 1.00 66.88 257 PHE A C 1
ATOM 1941 O O . PHE A 1 257 ? 10.377 -0.731 25.411 1.00 66.88 257 PHE A O 1
ATOM 1948 N N . SER A 1 258 ? 8.877 -1.260 23.823 1.00 66.94 258 SER A N 1
ATOM 1949 C CA . SER A 1 258 ? 9.870 -1.413 22.749 1.00 66.94 258 SER A CA 1
ATOM 1950 C C . SER A 1 258 ? 10.522 -0.092 22.332 1.00 66.94 258 SER A C 1
ATOM 1952 O O . SER A 1 258 ? 11.704 -0.081 21.995 1.00 66.94 258 SER A O 1
ATOM 1954 N N . LEU A 1 259 ? 9.772 1.011 22.407 1.00 71.81 259 LEU A N 1
ATOM 1955 C CA . LEU A 1 259 ? 10.253 2.361 22.114 1.00 71.81 259 LEU A CA 1
ATOM 1956 C C . LEU A 1 259 ? 10.971 3.008 23.308 1.00 71.81 259 LEU A C 1
ATOM 1958 O O . LEU A 1 259 ? 11.664 4.006 23.140 1.00 71.81 259 LEU A O 1
ATOM 1962 N N . GLY A 1 260 ? 10.827 2.446 24.511 1.00 74.62 260 GLY A N 1
ATOM 1963 C CA . GLY A 1 260 ? 11.390 3.011 25.736 1.00 74.62 260 GLY A CA 1
ATOM 1964 C C . GLY A 1 260 ? 10.701 4.298 26.196 1.00 74.62 260 GLY A C 1
ATOM 1965 O O . GLY A 1 260 ? 11.322 5.069 26.923 1.00 74.62 260 GLY A O 1
ATOM 1966 N N . ILE A 1 261 ? 9.449 4.515 25.785 1.00 81.81 261 ILE A N 1
ATOM 1967 C CA . ILE A 1 261 ? 8.633 5.681 26.152 1.00 81.81 261 ILE A CA 1
ATOM 1968 C C . ILE A 1 261 ? 7.451 5.264 27.031 1.00 81.81 261 ILE A C 1
ATOM 1970 O O . ILE A 1 261 ? 7.089 4.089 27.116 1.00 81.81 261 ILE A O 1
ATOM 1974 N N . THR A 1 262 ? 6.840 6.235 27.690 1.00 86.81 262 THR A N 1
ATOM 1975 C CA . THR A 1 262 ? 5.589 6.105 28.441 1.00 86.81 262 THR A CA 1
ATOM 1976 C C . TH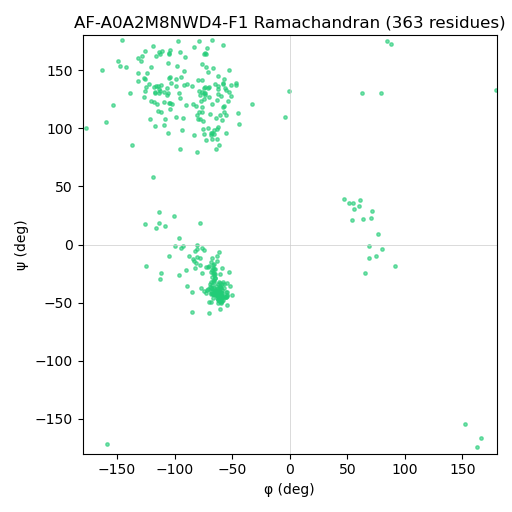R A 1 262 ? 4.387 6.507 27.584 1.00 86.81 262 THR A C 1
ATOM 1978 O O . THR A 1 262 ? 4.538 7.143 26.542 1.00 86.81 262 THR A O 1
ATOM 1981 N N . LEU A 1 263 ? 3.175 6.154 28.030 1.00 87.88 263 LEU A N 1
ATOM 1982 C CA . LEU A 1 263 ? 1.947 6.635 27.389 1.00 87.88 263 LEU A CA 1
ATOM 1983 C C . LEU A 1 263 ? 1.879 8.168 27.412 1.00 87.88 263 LEU A C 1
ATOM 1985 O O . LEU A 1 263 ? 1.590 8.756 26.381 1.00 87.88 263 LEU A O 1
ATOM 1989 N N . ASP A 1 264 ? 2.207 8.806 28.538 1.00 91.94 264 ASP A N 1
ATOM 1990 C CA . ASP A 1 264 ? 2.195 10.270 28.653 1.00 91.94 264 ASP A CA 1
ATOM 1991 C C . ASP A 1 264 ? 3.106 10.926 27.601 1.00 91.94 264 ASP A C 1
ATOM 1993 O O . ASP A 1 264 ? 2.685 11.856 26.923 1.00 91.94 264 ASP A O 1
ATOM 1997 N N . GLU A 1 265 ? 4.315 10.390 27.393 1.00 88.62 265 GLU A N 1
ATOM 1998 C CA . GLU A 1 265 ? 5.232 10.857 26.339 1.00 88.62 265 GLU A CA 1
ATOM 1999 C C . GLU A 1 265 ? 4.683 10.586 24.929 1.00 88.62 265 GLU A C 1
ATOM 2001 O O . GLU A 1 265 ? 4.836 11.416 24.037 1.00 88.62 265 GLU A O 1
ATOM 2006 N N . ALA A 1 266 ? 4.015 9.448 24.709 1.00 86.25 266 ALA A N 1
ATOM 2007 C CA . ALA A 1 266 ? 3.368 9.151 23.432 1.00 86.25 266 ALA A CA 1
ATOM 2008 C C . ALA A 1 266 ? 2.227 10.136 23.118 1.00 86.25 266 ALA A C 1
ATOM 2010 O O . ALA A 1 266 ? 2.092 10.575 21.976 1.00 86.25 266 ALA A O 1
ATOM 2011 N N . LEU A 1 267 ? 1.433 10.517 24.125 1.00 91.31 267 LEU A N 1
ATOM 2012 C CA . LEU A 1 267 ? 0.329 11.476 23.998 1.00 91.31 267 LEU A CA 1
ATOM 2013 C C . LEU A 1 267 ? 0.803 12.899 23.655 1.00 91.31 267 LEU A C 1
ATOM 2015 O O . LEU A 1 267 ? 0.011 13.698 23.159 1.00 91.31 267 LEU A O 1
ATOM 2019 N N . GLU A 1 268 ? 2.089 13.211 23.837 1.00 91.88 268 GLU A N 1
ATOM 2020 C CA . GLU A 1 268 ? 2.696 14.465 23.368 1.00 91.88 268 GLU A CA 1
ATOM 2021 C C . GLU A 1 268 ? 2.965 14.481 21.846 1.00 91.88 268 GLU A C 1
ATOM 2023 O O . GLU A 1 268 ? 3.369 15.512 21.306 1.00 91.88 268 GLU A O 1
ATOM 2028 N N . MET A 1 269 ? 2.698 13.377 21.132 1.00 89.25 269 MET A N 1
ATOM 2029 C CA . MET A 1 269 ? 2.900 13.226 19.683 1.00 89.25 269 MET A CA 1
ATOM 2030 C C . MET A 1 269 ? 1.585 12.934 18.922 1.00 89.25 269 MET A C 1
ATOM 2032 O O . MET A 1 269 ? 1.489 11.921 18.220 1.00 89.25 269 MET A O 1
ATOM 2036 N N . PRO A 1 270 ? 0.559 13.806 19.011 1.00 88.88 270 PRO A N 1
ATOM 2037 C CA . PRO A 1 270 ? -0.779 13.536 18.474 1.00 88.88 270 PRO A CA 1
ATOM 2038 C C . PRO A 1 270 ? -0.801 13.295 16.958 1.00 88.88 270 PRO A C 1
ATOM 2040 O O . PRO A 1 270 ? -1.562 12.451 16.500 1.00 88.88 270 PRO A O 1
ATOM 2043 N N . GLU A 1 271 ? 0.072 13.952 16.186 1.00 87.81 271 GLU A N 1
ATOM 2044 C CA . GLU A 1 271 ? 0.155 13.742 14.732 1.00 87.81 271 GLU A CA 1
ATOM 2045 C C . GLU A 1 271 ? 0.616 12.322 14.370 1.00 87.81 271 GLU A C 1
ATOM 2047 O O . GLU A 1 271 ? 0.103 11.726 13.427 1.00 87.81 271 GLU A O 1
ATOM 2052 N N . LEU A 1 272 ? 1.568 11.745 15.115 1.00 87.06 272 LEU A N 1
ATOM 2053 C CA . LEU A 1 272 ? 1.994 10.357 14.893 1.00 87.06 272 LEU A CA 1
ATOM 2054 C C . LEU A 1 272 ? 0.913 9.380 15.354 1.00 87.06 272 LEU A C 1
ATOM 2056 O O . LEU A 1 272 ? 0.663 8.375 14.692 1.00 87.06 272 LEU A O 1
ATOM 2060 N N . LEU A 1 273 ? 0.251 9.685 16.471 1.00 91.38 273 LEU A N 1
ATOM 2061 C CA . LEU A 1 273 ? -0.850 8.876 16.980 1.00 91.38 273 LEU A CA 1
ATOM 2062 C C . LEU A 1 273 ? -2.034 8.836 16.008 1.00 91.38 273 LEU A C 1
ATOM 2064 O O . LEU A 1 273 ? -2.603 7.766 15.806 1.00 91.38 273 LEU A O 1
ATOM 2068 N N . GLU A 1 274 ? -2.374 9.956 15.367 1.00 89.62 274 GLU A N 1
ATOM 2069 C CA . GLU A 1 274 ? -3.442 10.014 14.363 1.00 89.62 274 GLU A CA 1
ATOM 2070 C C . GLU A 1 274 ? -3.116 9.104 13.176 1.00 89.62 274 GLU A C 1
ATOM 2072 O O . GLU A 1 274 ? -3.944 8.283 12.777 1.00 89.62 274 GLU A O 1
ATOM 2077 N N . GLN A 1 275 ? -1.879 9.172 12.673 1.00 87.38 275 GLN A N 1
ATOM 2078 C CA . GLN A 1 275 ? -1.412 8.307 11.588 1.00 87.38 275 GLN A CA 1
ATOM 2079 C C . GLN A 1 275 ? -1.496 6.823 11.961 1.00 87.38 275 GLN A C 1
ATOM 2081 O O . GLN A 1 275 ? -1.986 6.009 11.178 1.00 87.38 275 GLN A O 1
ATOM 2086 N N . ILE A 1 276 ? -1.065 6.471 13.178 1.00 90.31 276 ILE A N 1
ATOM 2087 C CA . ILE A 1 276 ? -1.185 5.105 13.696 1.00 90.31 276 ILE A CA 1
ATOM 2088 C C . ILE A 1 276 ? -2.658 4.690 13.729 1.00 90.31 276 ILE A C 1
ATOM 2090 O O . ILE A 1 276 ? -2.986 3.626 13.216 1.00 90.31 276 ILE A O 1
ATOM 2094 N N . VAL A 1 277 ? -3.557 5.495 14.302 1.00 94.06 277 VAL A N 1
ATOM 2095 C CA . VAL A 1 277 ? -4.983 5.143 14.428 1.00 94.06 277 VAL A CA 1
ATOM 2096 C C . VAL A 1 277 ? -5.629 4.932 13.062 1.00 94.06 277 VAL A C 1
ATOM 2098 O O . VAL A 1 277 ? -6.275 3.906 12.854 1.00 94.06 277 VAL A O 1
ATOM 2101 N N . LEU A 1 278 ? -5.433 5.856 12.121 1.00 89.69 278 LEU A N 1
ATOM 2102 C CA . LEU A 1 278 ? -6.004 5.745 10.779 1.00 89.69 278 LEU A CA 1
ATOM 2103 C C . LEU A 1 278 ? -5.494 4.496 10.043 1.00 89.69 278 LEU A C 1
ATOM 2105 O O . LEU A 1 278 ? -6.253 3.877 9.300 1.00 89.69 278 LEU A O 1
ATOM 2109 N N . TYR A 1 279 ? -4.252 4.063 10.297 1.00 90.19 279 TYR A N 1
ATOM 2110 C CA . TYR A 1 279 ? -3.688 2.842 9.699 1.00 90.19 279 TYR A CA 1
ATOM 2111 C C . TYR A 1 279 ? -4.355 1.553 10.203 1.00 90.19 279 TYR A C 1
ATOM 2113 O O . TYR A 1 279 ? -4.230 0.496 9.590 1.00 90.19 279 TYR A O 1
ATOM 2121 N N . HIS A 1 280 ? -5.116 1.628 11.297 1.00 94.88 280 HIS A N 1
ATOM 2122 C CA . HIS A 1 280 ? -5.899 0.507 11.817 1.00 94.88 280 HIS A CA 1
ATOM 2123 C C . HIS A 1 280 ? -7.352 0.498 11.334 1.00 94.88 280 HIS A C 1
ATOM 2125 O O . HIS A 1 280 ? -8.092 -0.425 11.681 1.00 94.88 280 HIS A O 1
ATOM 2131 N N . ILE A 1 281 ? -7.784 1.498 10.567 1.00 92.12 281 ILE A N 1
ATOM 2132 C CA . ILE A 1 281 ? -9.166 1.609 10.102 1.00 92.12 281 ILE A CA 1
ATOM 2133 C C . ILE A 1 281 ? -9.208 1.261 8.612 1.00 92.12 281 ILE A C 1
ATOM 2135 O O . ILE A 1 281 ? -8.376 1.702 7.824 1.00 92.12 281 ILE A O 1
ATOM 2139 N N . ILE A 1 282 ? -10.180 0.445 8.221 1.00 88.62 282 ILE A N 1
ATOM 2140 C CA . ILE A 1 282 ? -10.471 0.081 6.834 1.00 88.62 282 ILE A CA 1
ATOM 2141 C C . ILE A 1 282 ? -11.912 0.481 6.539 1.00 88.62 282 ILE A C 1
ATOM 2143 O O . ILE A 1 282 ? -12.798 0.281 7.370 1.00 88.62 282 ILE A O 1
ATOM 2147 N N . GLU A 1 283 ? -12.146 1.050 5.361 1.00 83.44 283 GLU A N 1
ATOM 2148 C CA . GLU A 1 283 ? -13.495 1.346 4.886 1.00 83.44 283 GLU A CA 1
ATOM 2149 C C 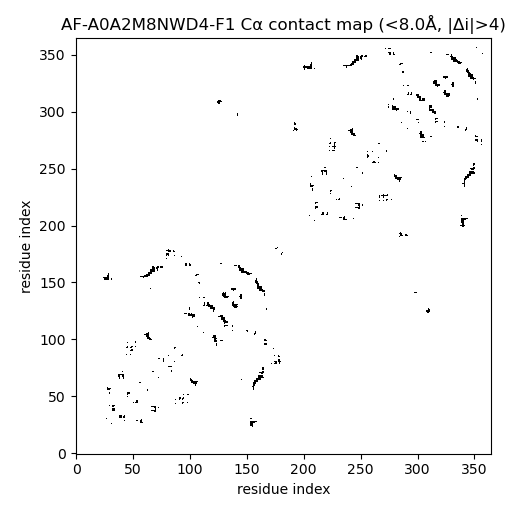. GLU A 1 283 ? -14.177 0.055 4.414 1.00 83.44 283 GLU A C 1
ATOM 2151 O O . GLU A 1 283 ? -13.613 -0.725 3.643 1.00 83.44 283 GLU A O 1
ATOM 2156 N N . GLY A 1 284 ? -15.403 -0.167 4.881 1.00 82.50 284 GLY A N 1
ATOM 2157 C CA . GLY A 1 284 ? -16.171 -1.381 4.640 1.00 82.50 284 GLY A CA 1
ATOM 2158 C C . GLY A 1 284 ? -15.917 -2.495 5.657 1.00 82.50 284 GLY A C 1
ATOM 2159 O O . GLY A 1 284 ? -15.048 -2.427 6.530 1.00 82.50 284 GLY A O 1
ATOM 2160 N N . VAL A 1 285 ? -16.719 -3.553 5.543 1.00 86.50 285 VAL A N 1
ATOM 2161 C CA . VAL A 1 285 ? -16.633 -4.744 6.393 1.00 86.50 285 VAL A CA 1
ATOM 2162 C C . VAL A 1 285 ? -15.691 -5.770 5.771 1.00 86.50 285 VAL A C 1
ATOM 2164 O O . VAL A 1 285 ? -15.956 -6.273 4.686 1.00 86.50 285 VAL A O 1
ATOM 2167 N N . VAL A 1 286 ? -14.626 -6.116 6.489 1.00 87.06 286 VAL A N 1
ATOM 2168 C CA . VAL A 1 286 ? -13.637 -7.124 6.107 1.00 87.06 286 VAL A CA 1
ATOM 2169 C C . VAL A 1 286 ? -13.612 -8.188 7.194 1.00 87.06 286 VAL A C 1
ATOM 2171 O O . VAL A 1 286 ? -13.143 -7.939 8.303 1.00 87.06 286 VAL A O 1
ATOM 2174 N N . THR A 1 287 ? -14.143 -9.374 6.907 1.00 91.62 287 THR A N 1
ATOM 2175 C CA . THR A 1 287 ? -14.203 -10.498 7.857 1.00 91.62 287 THR A CA 1
ATOM 2176 C C . THR A 1 287 ? -12.894 -11.291 7.899 1.00 91.62 287 THR A C 1
ATOM 2178 O O . THR A 1 287 ? -12.012 -11.127 7.061 1.00 91.62 287 THR A O 1
ATOM 2181 N N . SER A 1 288 ? -12.744 -12.210 8.853 1.00 90.19 288 SER A N 1
ATOM 2182 C CA . SER A 1 288 ? -11.588 -13.111 8.879 1.00 90.19 288 SER A CA 1
ATOM 2183 C C . SER A 1 288 ? -11.556 -14.096 7.708 1.00 90.19 288 SER A C 1
ATOM 2185 O O . SER A 1 288 ? -10.477 -14.566 7.346 1.00 90.19 288 SER A O 1
ATOM 2187 N N . ASP A 1 289 ? -12.706 -14.403 7.106 1.00 88.06 289 ASP A N 1
ATOM 2188 C CA . ASP A 1 289 ? -12.782 -15.202 5.881 1.00 88.06 289 ASP A CA 1
ATOM 2189 C C . ASP A 1 289 ? -12.309 -14.388 4.675 1.00 88.06 289 ASP A C 1
ATOM 2191 O O . ASP A 1 289 ? -11.504 -14.881 3.887 1.00 88.06 289 ASP A O 1
ATOM 2195 N N . ASP A 1 290 ? -12.703 -13.118 4.596 1.00 86.38 290 ASP A N 1
ATOM 2196 C CA . ASP A 1 290 ? -12.193 -12.187 3.591 1.00 86.38 290 ASP A CA 1
ATOM 2197 C C . ASP A 1 290 ? -10.674 -11.997 3.708 1.00 86.38 290 ASP A C 1
ATOM 2199 O O . ASP A 1 290 ? -9.949 -12.062 2.720 1.00 86.38 290 ASP A O 1
ATOM 2203 N N . LEU A 1 291 ? -10.162 -11.825 4.931 1.00 88.56 291 LEU A N 1
ATOM 2204 C CA . LEU A 1 291 ? -8.722 -11.726 5.172 1.00 88.56 291 LEU A CA 1
ATOM 2205 C C . LEU A 1 291 ? -7.982 -12.990 4.720 1.00 88.56 291 LEU A C 1
ATOM 2207 O O . LEU A 1 291 ? -6.874 -12.885 4.210 1.00 88.56 291 LEU A O 1
ATOM 2211 N N . ARG A 1 292 ? -8.572 -14.181 4.887 1.00 86.88 292 ARG A N 1
ATOM 2212 C CA . ARG A 1 292 ? -7.989 -15.429 4.362 1.00 86.88 292 ARG A CA 1
ATOM 2213 C C . ARG A 1 292 ? -8.033 -15.486 2.844 1.00 86.88 292 ARG A C 1
ATOM 2215 O O . ARG A 1 292 ? -7.077 -15.969 2.252 1.00 86.88 292 ARG A O 1
ATOM 2222 N N . GLN A 1 293 ? -9.090 -14.965 2.230 1.00 81.38 293 GLN A N 1
ATOM 2223 C CA . GLN A 1 293 ? -9.165 -14.854 0.780 1.00 81.38 293 GLN A CA 1
ATOM 2224 C C . GLN A 1 293 ? -8.032 -13.972 0.233 1.00 81.38 293 GLN A C 1
ATOM 2226 O O . GLN A 1 293 ? -7.363 -14.385 -0.707 1.00 81.38 293 GLN A O 1
ATOM 2231 N N . LEU A 1 294 ? -7.723 -12.845 0.888 1.00 77.00 294 LEU A N 1
ATOM 2232 C CA . LEU A 1 294 ? -6.569 -12.013 0.515 1.00 77.00 294 LEU A CA 1
ATOM 2233 C C . LEU A 1 294 ? -5.243 -12.788 0.587 1.00 77.00 294 LEU A C 1
ATOM 2235 O O . LEU A 1 294 ? -4.350 -12.556 -0.220 1.00 77.00 294 LEU A O 1
ATOM 2239 N N . VAL A 1 295 ? -5.106 -13.729 1.530 1.00 77.94 295 VAL A N 1
ATOM 2240 C CA . VAL A 1 295 ? -3.921 -14.602 1.599 1.00 77.94 295 VAL A CA 1
ATOM 2241 C C . VAL A 1 295 ? -3.857 -15.543 0.399 1.00 77.94 295 VAL A C 1
ATOM 2243 O O . VAL A 1 295 ? -2.791 -15.686 -0.195 1.00 77.94 295 VAL A O 1
ATOM 2246 N N . ASP A 1 296 ? -4.976 -16.175 0.047 1.00 72.69 296 ASP A N 1
ATOM 2247 C CA . ASP A 1 296 ? -5.054 -17.112 -1.079 1.00 72.69 296 ASP A CA 1
ATOM 2248 C C . ASP A 1 296 ? -4.825 -16.414 -2.433 1.00 72.69 296 ASP A C 1
ATOM 2250 O O . ASP A 1 296 ? -4.289 -17.021 -3.363 1.00 72.69 296 ASP A O 1
ATOM 2254 N N . GLU A 1 297 ? -5.210 -15.141 -2.532 1.00 71.12 297 GLU A N 1
ATOM 2255 C CA . GLU A 1 297 ? -5.090 -14.301 -3.730 1.00 71.12 297 GLU A CA 1
ATOM 2256 C C . GLU A 1 297 ? -3.785 -13.477 -3.760 1.00 71.12 297 GLU A C 1
ATOM 2258 O O . GLU A 1 297 ? -3.506 -12.799 -4.746 1.00 71.12 297 GLU A O 1
ATOM 2263 N N . GLU A 1 298 ? -2.949 -13.582 -2.718 1.00 67.94 298 GLU A N 1
ATOM 2264 C CA . GLU A 1 298 ? -1.721 -12.792 -2.522 1.00 67.94 298 GLU A CA 1
ATOM 2265 C C . GLU A 1 298 ? -1.950 -11.261 -2.559 1.00 67.94 298 GLU A C 1
ATOM 2267 O O . GLU A 1 298 ? -1.060 -10.488 -2.929 1.00 67.94 298 GLU A O 1
ATOM 2272 N N . GLU A 1 299 ? -3.133 -10.814 -2.134 1.00 67.00 299 GLU A N 1
ATOM 2273 C CA . GLU A 1 299 ? -3.568 -9.417 -2.150 1.00 67.00 299 GLU A CA 1
ATOM 2274 C C . GLU A 1 299 ? -3.231 -8.658 -0.853 1.00 67.00 299 GLU A C 1
ATOM 2276 O O . GLU A 1 299 ? -2.952 -9.227 0.208 1.00 67.00 299 GLU A O 1
ATOM 2281 N N . LEU A 1 300 ? -3.244 -7.323 -0.939 1.00 73.06 300 LEU A N 1
ATOM 2282 C CA . LEU A 1 300 ? -2.996 -6.427 0.191 1.00 73.06 300 LEU A CA 1
ATOM 2283 C C . LEU A 1 300 ? -4.299 -5.802 0.685 1.00 73.06 300 LEU A C 1
ATOM 2285 O O . LEU A 1 300 ? -5.162 -5.415 -0.098 1.00 73.06 300 LEU A O 1
ATOM 2289 N N . LEU A 1 301 ? -4.400 -5.632 1.999 1.00 76.94 301 LEU A N 1
ATOM 2290 C CA . LEU A 1 301 ? -5.515 -4.952 2.641 1.00 76.94 301 LEU A CA 1
ATOM 2291 C C . LEU A 1 301 ? -5.279 -3.437 2.630 1.00 76.94 301 LEU A C 1
ATOM 2293 O O . LEU A 1 301 ? -4.294 -2.961 3.186 1.00 76.94 301 LEU A O 1
ATOM 2297 N N . VAL A 1 302 ? -6.174 -2.670 2.019 1.00 72.50 302 VAL A N 1
ATOM 2298 C CA . VAL A 1 302 ? -6.078 -1.202 1.941 1.00 72.50 302 VAL A CA 1
ATOM 2299 C C . VAL A 1 302 ? -6.683 -0.566 3.199 1.00 72.50 302 VAL A C 1
ATOM 2301 O O . VAL A 1 302 ? -7.746 -0.992 3.641 1.00 72.50 302 VAL A O 1
ATOM 2304 N N . THR A 1 303 ? -6.021 0.439 3.779 1.00 75.00 303 THR A N 1
ATOM 2305 C CA . THR A 1 303 ? -6.502 1.162 4.976 1.00 75.00 303 THR A CA 1
ATOM 2306 C C . THR A 1 303 ? -7.064 2.538 4.609 1.00 75.00 303 THR A C 1
ATOM 2308 O O . THR A 1 303 ? -6.860 3.010 3.493 1.00 75.00 303 THR A O 1
ATOM 2311 N N . VAL A 1 304 ? -7.767 3.202 5.532 1.00 68.44 304 VAL A N 1
ATOM 2312 C CA . VAL A 1 304 ? -8.213 4.602 5.358 1.00 68.44 304 VAL A CA 1
ATOM 2313 C C . VAL A 1 304 ? -7.105 5.609 5.655 1.00 68.44 304 VAL A C 1
ATOM 2315 O O . VAL A 1 304 ? -7.318 6.812 5.510 1.00 68.44 304 VAL A O 1
ATOM 2318 N N . PHE A 1 305 ? -5.930 5.146 6.095 1.00 60.12 305 PHE A N 1
ATOM 2319 C CA . PHE A 1 305 ? -4.801 6.025 6.330 1.00 60.12 305 PHE A CA 1
ATOM 2320 C C . PHE A 1 305 ? -4.337 6.670 5.033 1.00 60.12 305 PHE A C 1
ATOM 2322 O O . PHE A 1 305 ? -3.721 6.027 4.182 1.00 60.12 305 PHE A O 1
ATOM 2329 N N . ASP A 1 306 ? -4.613 7.965 4.933 1.00 55.31 306 ASP A N 1
ATOM 2330 C CA . ASP A 1 306 ? -4.157 8.841 3.869 1.00 55.31 306 ASP A CA 1
ATOM 2331 C C . ASP A 1 306 ? -3.263 9.918 4.486 1.00 55.31 306 ASP A C 1
ATOM 2333 O O . ASP A 1 306 ? -3.737 10.886 5.076 1.00 55.31 306 ASP A O 1
ATOM 2337 N N . ASN A 1 307 ? -1.945 9.772 4.347 1.00 45.47 307 ASN A N 1
ATOM 2338 C CA . ASN A 1 307 ? -0.996 10.816 4.761 1.00 45.47 307 ASN A CA 1
ATOM 2339 C C . ASN A 1 307 ? -0.907 11.974 3.743 1.00 45.47 307 ASN A C 1
ATOM 2341 O O . ASN A 1 307 ? 0.094 12.691 3.685 1.00 45.47 307 ASN A O 1
ATOM 2345 N N . GLY A 1 308 ? -1.906 12.108 2.864 1.00 38.22 308 GLY A N 1
ATOM 2346 C CA . GLY A 1 308 ? -1.945 13.057 1.753 1.00 38.22 308 GLY A CA 1
ATOM 2347 C C . GLY A 1 308 ? -1.048 12.671 0.572 1.00 38.22 308 GLY A C 1
ATOM 2348 O O . GLY A 1 308 ? -1.152 13.279 -0.491 1.00 38.22 308 GLY A O 1
ATOM 2349 N N . THR A 1 309 ? -0.183 11.660 0.726 1.00 35.69 309 THR A N 1
ATOM 2350 C CA . THR A 1 309 ? 0.821 11.250 -0.272 1.00 35.69 309 THR A CA 1
ATOM 2351 C C . THR A 1 309 ? 0.719 9.772 -0.653 1.00 35.69 309 THR A C 1
ATOM 2353 O O . THR A 1 309 ? 1.255 9.395 -1.690 1.00 35.69 309 THR A O 1
ATOM 2356 N N . PHE A 1 310 ? 0.066 8.920 0.141 1.00 39.31 310 PHE A N 1
ATOM 2357 C CA . PHE A 1 310 ? -0.035 7.474 -0.072 1.00 39.31 310 PHE A CA 1
ATOM 2358 C C . PHE A 1 310 ? -1.182 6.882 0.762 1.00 39.31 310 PHE A C 1
ATOM 2360 O O . PHE A 1 310 ? -1.454 7.376 1.855 1.00 39.31 310 PHE A O 1
ATOM 2367 N N . VAL A 1 311 ? -1.799 5.804 0.268 1.00 52.81 311 VAL A N 1
ATOM 2368 C CA . VAL A 1 311 ? -2.676 4.941 1.071 1.00 52.81 311 VAL A CA 1
ATOM 2369 C C . VAL A 1 311 ? -1.857 3.735 1.515 1.00 52.81 311 VAL A C 1
ATOM 2371 O O . VAL A 1 311 ? -1.481 2.911 0.678 1.00 52.81 311 VAL A O 1
ATOM 2374 N N . GLU A 1 312 ? -1.532 3.637 2.806 1.00 60.22 312 GLU A N 1
ATOM 2375 C CA . GLU A 1 312 ? -0.757 2.493 3.292 1.00 60.22 3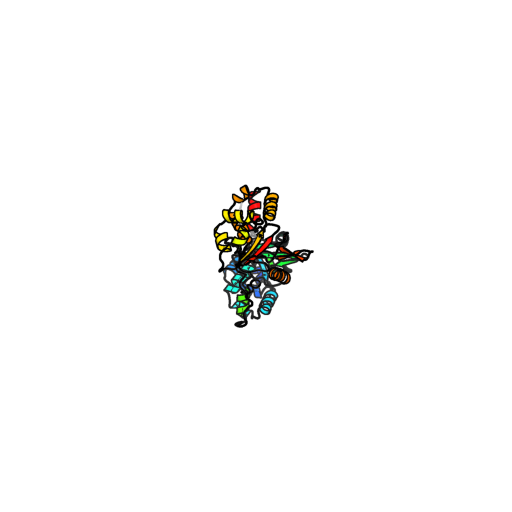12 GLU A CA 1
ATOM 2376 C C . GLU A 1 312 ? -1.613 1.225 3.343 1.00 60.22 312 GLU A C 1
ATOM 2378 O O . GLU A 1 312 ? -2.714 1.207 3.892 1.00 60.22 312 GLU A O 1
ATOM 2383 N N . SER A 1 313 ? -1.088 0.145 2.764 1.00 68.12 313 SER A N 1
ATOM 2384 C CA . SER A 1 313 ? -1.716 -1.174 2.755 1.00 68.12 313 SER A CA 1
ATOM 2385 C C . SER A 1 313 ? -1.023 -2.133 3.723 1.00 68.12 313 SER A C 1
ATOM 2387 O O . SER A 1 313 ? 0.161 -1.985 4.026 1.00 68.12 313 SER A O 1
ATOM 2389 N N . ILE A 1 314 ? -1.749 -3.149 4.168 1.00 77.31 314 ILE A N 1
ATOM 2390 C CA . ILE A 1 314 ? -1.308 -4.184 5.096 1.00 77.31 314 ILE A CA 1
ATOM 2391 C C . ILE A 1 314 ? -1.171 -5.503 4.335 1.00 77.31 314 ILE A C 1
ATOM 2393 O O . ILE A 1 314 ? -2.089 -5.938 3.638 1.00 77.31 314 ILE A O 1
ATOM 2397 N N . ARG A 1 315 ? -0.035 -6.184 4.500 1.00 78.00 315 ARG A N 1
ATOM 2398 C CA . ARG A 1 315 ? 0.132 -7.563 4.027 1.00 78.00 315 ARG A CA 1
ATOM 2399 C C . ARG A 1 315 ? -0.571 -8.508 4.990 1.00 78.00 315 ARG A C 1
ATOM 2401 O O . ARG A 1 315 ? -0.219 -8.551 6.167 1.00 78.00 315 ARG A O 1
ATOM 2408 N N . VAL A 1 316 ? -1.502 -9.305 4.482 1.00 83.06 316 VAL A N 1
ATOM 2409 C CA . VAL A 1 316 ? -2.159 -10.367 5.249 1.00 83.06 316 VAL A CA 1
ATOM 2410 C C . VAL A 1 316 ? -1.481 -11.697 4.926 1.00 83.06 316 VAL A C 1
ATOM 2412 O O . VAL A 1 316 ? -1.161 -11.980 3.775 1.00 83.06 316 VAL A O 1
ATOM 2415 N N . ALA A 1 317 ? -1.220 -12.514 5.941 1.00 80.25 317 ALA A N 1
ATOM 2416 C CA . ALA A 1 317 ? -0.704 -13.870 5.786 1.00 80.25 317 ALA A CA 1
ATOM 2417 C C . ALA A 1 317 ? -1.268 -14.795 6.875 1.00 80.25 317 ALA A C 1
ATOM 2419 O O . ALA A 1 317 ? -1.977 -14.362 7.787 1.00 80.25 317 ALA A O 1
ATOM 2420 N N . VAL A 1 318 ? -0.934 -16.084 6.802 1.00 84.94 318 VAL A N 1
ATOM 2421 C CA . VAL A 1 318 ? -1.197 -17.060 7.867 1.00 84.94 318 VAL A CA 1
ATOM 2422 C C . VAL A 1 318 ? 0.114 -17.602 8.430 1.00 84.94 318 VAL A C 1
ATOM 2424 O O . VAL A 1 318 ? 1.042 -17.914 7.687 1.00 84.94 318 VAL A O 1
ATOM 2427 N N . ASP A 1 319 ? 0.208 -17.716 9.756 1.00 78.31 319 ASP A N 1
ATOM 2428 C CA . ASP A 1 319 ? 1.374 -18.322 10.403 1.00 78.31 319 ASP A CA 1
ATOM 2429 C C . ASP A 1 319 ? 1.342 -19.862 10.349 1.00 78.31 319 ASP A C 1
ATOM 2431 O O . ASP A 1 319 ? 0.357 -20.482 9.945 1.00 78.31 319 ASP A O 1
ATOM 2435 N N . GLY A 1 320 ? 2.410 -20.513 10.827 1.00 69.31 320 GLY A N 1
ATOM 2436 C CA . GLY A 1 320 ? 2.506 -21.982 10.864 1.00 69.31 320 GLY A CA 1
ATOM 2437 C C . GLY A 1 320 ? 1.444 -22.696 11.718 1.00 69.31 320 GLY A C 1
ATOM 2438 O O . GLY A 1 320 ? 1.378 -23.922 11.700 1.00 69.31 320 GLY A O 1
ATOM 2439 N N . ASN A 1 321 ? 0.610 -21.954 12.456 1.00 76.00 321 ASN A N 1
ATOM 2440 C CA . ASN A 1 321 ? -0.534 -22.464 13.212 1.00 76.00 321 ASN A CA 1
ATOM 2441 C C . ASN A 1 321 ? -1.880 -22.071 12.572 1.00 76.00 321 ASN A C 1
ATOM 2443 O O . ASN A 1 321 ? -2.913 -22.163 13.239 1.00 76.00 321 ASN A O 1
ATOM 2447 N N . ASN A 1 322 ? -1.874 -21.631 11.309 1.00 81.00 322 ASN A N 1
ATOM 2448 C CA . ASN A 1 322 ? -3.043 -21.189 10.548 1.00 81.00 322 ASN A CA 1
ATOM 2449 C C . ASN A 1 322 ? -3.780 -19.985 11.170 1.00 81.00 322 ASN A C 1
ATOM 2451 O O . ASN A 1 322 ? -5.011 -19.889 11.116 1.00 81.00 322 ASN A O 1
ATOM 2455 N N . ARG A 1 323 ? -3.040 -19.077 11.817 1.00 82.75 323 ARG A N 1
ATOM 2456 C CA . ARG A 1 323 ? -3.592 -17.841 12.395 1.00 82.75 323 ARG A CA 1
ATOM 2457 C C . ARG A 1 323 ? -3.248 -16.652 11.507 1.00 82.75 323 ARG A C 1
ATOM 2459 O O . ARG A 1 323 ? -2.113 -16.557 11.053 1.00 82.75 323 ARG A O 1
ATOM 2466 N N . LEU A 1 324 ? -4.209 -15.747 11.320 1.00 88.81 324 LEU A N 1
ATOM 2467 C CA . LEU A 1 324 ? -4.021 -14.520 10.547 1.00 88.81 324 LEU A CA 1
ATOM 2468 C C . LEU A 1 324 ? -2.948 -13.632 11.188 1.00 88.81 324 LEU A C 1
ATOM 2470 O O . LEU A 1 324 ? -2.997 -13.340 12.391 1.00 88.81 324 LEU A O 1
ATOM 2474 N N . VAL A 1 325 ? -1.994 -13.212 10.365 1.00 79.44 325 VAL A N 1
ATOM 2475 C CA . VAL A 1 325 ? -0.940 -12.261 10.703 1.00 79.44 325 VAL A CA 1
ATOM 2476 C C . VAL A 1 325 ? -0.918 -11.120 9.688 1.00 79.44 325 VAL A C 1
ATOM 2478 O O . VAL A 1 325 ? -1.176 -11.317 8.505 1.00 79.44 325 VAL A O 1
ATOM 2481 N N . LEU A 1 326 ? -0.631 -9.922 10.175 1.00 83.50 326 LEU A N 1
ATOM 2482 C CA . LEU A 1 326 ? -0.613 -8.656 9.465 1.00 83.50 326 LEU A CA 1
ATOM 2483 C C . LEU A 1 326 ? 0.815 -8.109 9.508 1.00 83.50 326 LEU A C 1
ATOM 2485 O O . LEU A 1 326 ? 1.440 -8.093 10.573 1.00 83.50 326 LEU A O 1
ATOM 2489 N N . ASN A 1 327 ? 1.342 -7.703 8.353 1.00 75.06 327 ASN A N 1
ATOM 2490 C CA . ASN A 1 327 ? 2.731 -7.264 8.172 1.00 75.06 327 ASN A CA 1
ATOM 2491 C C . ASN A 1 327 ? 3.745 -8.224 8.826 1.00 75.06 327 ASN A C 1
ATOM 2493 O O . ASN A 1 327 ? 4.711 -7.797 9.449 1.00 75.06 327 ASN A O 1
ATOM 2497 N N . GLU A 1 328 ? 3.480 -9.532 8.726 1.00 69.69 328 GLU A N 1
ATOM 2498 C CA . GLU A 1 328 ? 4.289 -10.649 9.251 1.00 69.69 328 GLU A CA 1
ATOM 2499 C C . GLU A 1 328 ? 4.406 -10.757 10.785 1.00 69.69 328 GLU A C 1
ATOM 2501 O O . GLU A 1 328 ? 4.618 -11.857 11.302 1.00 69.69 328 GLU A O 1
ATOM 2506 N N . VAL A 1 329 ? 4.241 -9.659 11.527 1.00 66.94 329 VAL A N 1
ATOM 2507 C CA . VAL A 1 329 ? 4.543 -9.589 12.968 1.00 66.94 329 VAL A CA 1
ATOM 2508 C C . VAL A 1 329 ? 3.312 -9.413 13.852 1.00 66.94 329 VAL A C 1
ATOM 2510 O O . VAL A 1 329 ? 3.302 -9.887 14.991 1.00 66.94 329 VAL A O 1
ATOM 2513 N N . VAL A 1 330 ? 2.262 -8.763 13.348 1.00 76.31 330 VAL A N 1
ATOM 2514 C CA . VAL A 1 330 ? 1.050 -8.481 14.122 1.00 76.31 330 VAL A CA 1
ATOM 2515 C C . VAL A 1 330 ? 0.054 -9.612 13.927 1.00 76.31 330 VAL A C 1
ATOM 2517 O O . VAL A 1 330 ? -0.125 -10.112 12.829 1.00 76.31 330 VAL A O 1
ATOM 2520 N N . ARG A 1 331 ? -0.607 -10.063 14.986 1.00 78.56 331 ARG A N 1
ATOM 2521 C CA . ARG A 1 331 ? -1.520 -11.208 14.958 1.00 78.56 331 ARG A CA 1
ATOM 2522 C C . ARG A 1 331 ? -2.925 -10.774 15.330 1.00 78.56 331 ARG A C 1
ATOM 2524 O O . ARG A 1 331 ? -3.124 -10.128 16.360 1.00 78.56 331 ARG A O 1
ATOM 2531 N N . ILE A 1 332 ? -3.901 -11.264 14.569 1.00 90.69 332 ILE A N 1
ATOM 2532 C CA . ILE A 1 332 ? -5.308 -11.186 14.963 1.00 90.69 332 ILE A CA 1
ATOM 2533 C C . ILE A 1 332 ? -5.566 -12.246 16.042 1.00 90.69 332 ILE A C 1
ATOM 2535 O O . ILE A 1 332 ? -5.438 -13.452 15.815 1.00 90.69 332 ILE A O 1
ATOM 2539 N N . THR A 1 333 ? -5.869 -11.785 17.252 1.00 81.06 333 THR A N 1
ATOM 2540 C CA . THR A 1 333 ? -6.102 -12.616 18.446 1.00 81.06 333 THR A CA 1
ATOM 2541 C C . THR A 1 333 ? -7.559 -13.025 18.599 1.00 81.06 333 THR A C 1
ATOM 2543 O O . THR A 1 333 ? -7.841 -14.145 19.023 1.00 81.06 333 THR A O 1
ATOM 2546 N N . VAL A 1 334 ? -8.470 -12.129 18.227 1.00 87.19 334 VAL A N 1
ATOM 2547 C CA . VAL A 1 334 ? -9.914 -12.351 18.162 1.00 87.19 334 VAL A CA 1
ATOM 2548 C C . VAL A 1 334 ? -10.392 -11.670 16.893 1.00 87.19 334 VAL A C 1
ATOM 2550 O O . VAL A 1 334 ? -10.032 -10.521 16.660 1.00 87.19 334 VAL A O 1
ATOM 2553 N N . ALA A 1 335 ? -11.158 -12.376 16.074 1.00 90.44 335 ALA A N 1
ATOM 2554 C CA . ALA A 1 335 ? -11.654 -11.859 14.809 1.00 90.44 335 ALA A CA 1
ATOM 2555 C C . ALA A 1 335 ? -13.182 -11.757 14.820 1.00 90.44 335 ALA A C 1
ATOM 2557 O O . ALA A 1 335 ? -13.833 -12.413 15.637 1.00 90.44 335 ALA A O 1
ATOM 2558 N N . ASP A 1 336 ? -13.723 -10.971 13.891 1.00 90.25 336 ASP A N 1
ATOM 2559 C CA . ASP A 1 336 ? -15.157 -10.896 13.586 1.00 90.25 336 ASP A CA 1
ATOM 2560 C C . ASP A 1 336 ? -16.032 -10.433 14.768 1.00 90.25 336 ASP A C 1
ATOM 2562 O O . ASP A 1 336 ? -17.144 -10.922 14.983 1.00 90.25 336 ASP A O 1
ATOM 2566 N N . LEU A 1 337 ? -15.547 -9.469 15.561 1.00 90.25 337 LEU A N 1
ATOM 2567 C CA . LEU A 1 337 ? -16.363 -8.847 16.604 1.00 90.25 337 LEU A CA 1
ATOM 2568 C C . LEU A 1 337 ? -17.356 -7.865 15.968 1.00 90.25 337 LEU A C 1
ATOM 2570 O O . LEU A 1 337 ? -17.013 -6.730 15.651 1.00 90.25 337 LEU A O 1
ATOM 2574 N N . GLU A 1 338 ? -18.599 -8.313 15.796 1.00 90.25 338 GLU A N 1
ATOM 2575 C CA . GLU A 1 338 ? -19.674 -7.548 15.148 1.00 90.25 338 GLU A CA 1
ATOM 2576 C C . GLU A 1 338 ? -20.057 -6.262 15.906 1.00 90.25 338 GLU A C 1
ATOM 2578 O O . GLU A 1 338 ? -20.494 -6.333 17.054 1.00 90.25 338 GLU A O 1
ATOM 2583 N N . ALA A 1 339 ? -20.011 -5.102 15.257 1.00 88.31 339 ALA A N 1
ATOM 2584 C CA . ALA A 1 339 ? -20.570 -3.826 15.716 1.00 88.31 339 ALA A CA 1
ATOM 2585 C C . ALA A 1 339 ? -21.728 -3.385 14.804 1.00 88.31 339 ALA A C 1
ATOM 2587 O O . ALA A 1 339 ? -21.890 -3.921 13.715 1.00 88.31 339 ALA A O 1
ATOM 2588 N N . THR A 1 340 ? -22.536 -2.405 15.221 1.00 87.94 340 THR A N 1
ATOM 2589 C CA . THR A 1 340 ? -23.679 -1.944 14.400 1.00 87.94 340 THR A CA 1
ATOM 2590 C C . THR A 1 340 ? -23.256 -1.409 13.032 1.00 87.94 340 THR A C 1
ATOM 2592 O O . THR A 1 340 ? -23.939 -1.660 12.045 1.00 87.94 340 THR A O 1
ATOM 2595 N N . ASN A 1 341 ? -22.117 -0.723 12.981 1.00 87.62 341 ASN A N 1
ATOM 2596 C CA . ASN A 1 341 ? -21.557 -0.071 11.801 1.00 87.62 341 ASN A CA 1
ATOM 2597 C C . ASN A 1 341 ? -20.241 -0.723 11.341 1.00 87.62 341 ASN A C 1
ATOM 2599 O O . ASN A 1 341 ? -19.377 -0.052 10.781 1.00 87.62 341 ASN A O 1
ATOM 2603 N N . GLY A 1 342 ? -20.041 -2.022 11.613 1.00 91.38 342 GLY A N 1
ATOM 2604 C CA . GLY A 1 342 ? -18.844 -2.708 11.133 1.00 91.38 342 GLY A CA 1
ATOM 2605 C C . GLY A 1 342 ? -18.344 -3.894 11.950 1.00 91.38 342 GLY A C 1
ATOM 2606 O O . GLY A 1 342 ? -19.102 -4.558 12.657 1.00 91.38 342 GLY A O 1
ATOM 2607 N N . ILE A 1 343 ? -17.043 -4.175 11.851 1.00 93.75 343 ILE A N 1
ATOM 2608 C CA . ILE A 1 343 ? -16.370 -5.283 12.552 1.00 93.75 343 ILE A CA 1
ATOM 2609 C C . ILE A 1 343 ? -15.091 -4.804 13.242 1.00 93.75 343 ILE A C 1
ATOM 2611 O O . ILE A 1 343 ? -14.391 -3.921 12.754 1.00 93.75 343 ILE A O 1
ATOM 2615 N N . ILE A 1 344 ? -14.766 -5.425 14.378 1.00 96.06 344 ILE A N 1
ATOM 2616 C CA . ILE A 1 344 ? -13.498 -5.239 15.085 1.00 96.06 344 ILE A CA 1
ATOM 2617 C C . ILE A 1 344 ? -12.676 -6.542 15.042 1.00 96.06 344 ILE A C 1
ATOM 2619 O O . ILE A 1 344 ? -13.188 -7.625 15.338 1.00 96.06 344 ILE A O 1
ATOM 2623 N N . HIS A 1 345 ? -11.382 -6.436 14.730 1.00 96.31 345 HIS A N 1
ATOM 2624 C CA . HIS A 1 345 ? -10.391 -7.511 14.877 1.00 96.31 345 HIS A CA 1
ATOM 2625 C C . HIS A 1 345 ? -9.349 -7.118 15.922 1.00 96.31 345 HIS A C 1
ATOM 2627 O O . HIS A 1 345 ? -8.648 -6.128 15.752 1.00 96.31 345 HIS A O 1
ATOM 2633 N N . ASN A 1 346 ? -9.201 -7.901 16.989 1.00 92.62 346 ASN A N 1
ATOM 2634 C CA . ASN A 1 346 ? -8.264 -7.593 18.069 1.00 92.62 346 ASN A CA 1
ATOM 2635 C C . ASN A 1 346 ? -6.833 -7.946 17.692 1.00 92.62 346 ASN A C 1
ATOM 2637 O O . ASN A 1 346 ? -6.541 -9.104 17.379 1.00 92.62 346 ASN A O 1
ATOM 2641 N N . LEU A 1 347 ? -5.916 -7.002 17.867 1.00 88.38 347 LEU A N 1
ATOM 2642 C CA . LEU A 1 347 ? -4.493 -7.202 17.624 1.00 88.38 347 LEU A CA 1
ATOM 2643 C C . LEU A 1 347 ? -3.703 -7.357 18.930 1.00 88.38 347 LEU A C 1
ATOM 2645 O O . LEU A 1 347 ? -3.976 -6.703 19.943 1.00 88.38 347 LEU A O 1
ATOM 2649 N N . ASN A 1 348 ? -2.683 -8.217 18.896 1.00 77.69 348 ASN A N 1
ATOM 2650 C CA . ASN A 1 348 ? -1.699 -8.350 19.981 1.00 77.69 348 ASN A CA 1
ATOM 2651 C C . ASN A 1 348 ? -0.590 -7.285 19.943 1.00 77.69 348 ASN A C 1
ATOM 2653 O O . ASN A 1 348 ? 0.135 -7.137 20.926 1.00 77.69 348 ASN A O 1
ATOM 2657 N N . ASN A 1 349 ? -0.439 -6.589 18.818 1.00 80.81 349 ASN A N 1
ATOM 2658 C CA . ASN A 1 349 ? 0.583 -5.583 18.559 1.00 80.81 349 ASN A CA 1
ATOM 2659 C C . ASN A 1 349 ? -0.032 -4.442 17.741 1.00 80.81 349 ASN A C 1
ATOM 2661 O O . ASN A 1 349 ? -1.004 -4.650 17.018 1.00 80.81 349 ASN A O 1
ATOM 2665 N N . VAL A 1 350 ? 0.532 -3.246 17.880 1.00 86.12 350 VAL A N 1
ATOM 2666 C CA . VAL A 1 350 ? 0.134 -2.069 17.100 1.00 86.12 350 VAL A CA 1
ATOM 2667 C C . VAL A 1 350 ? 0.762 -2.169 15.708 1.00 86.12 350 VAL A C 1
ATOM 2669 O O . VAL A 1 350 ? 1.955 -2.451 15.590 1.00 86.12 350 VAL A O 1
ATOM 2672 N N . LEU A 1 351 ? -0.031 -1.955 14.658 1.00 85.81 351 LEU A N 1
ATOM 2673 C CA . LEU A 1 351 ? 0.464 -1.759 13.299 1.00 85.81 351 LEU A CA 1
ATOM 2674 C C . LEU A 1 351 ? 1.067 -0.361 13.188 1.00 85.81 351 LEU A C 1
ATOM 2676 O O . LEU A 1 351 ? 0.414 0.635 13.489 1.00 85.81 351 LEU A O 1
ATOM 2680 N N . LEU A 1 352 ? 2.319 -0.283 12.753 1.00 81.38 352 LEU A N 1
ATOM 2681 C CA . LEU A 1 352 ? 2.994 0.990 12.545 1.00 81.38 352 LEU A CA 1
ATOM 2682 C C . LEU A 1 352 ? 3.076 1.268 11.047 1.00 81.38 352 LEU A C 1
ATOM 2684 O O . LEU A 1 352 ? 3.646 0.438 10.331 1.00 81.38 352 LEU A O 1
ATOM 2688 N N . PRO A 1 353 ? 2.527 2.399 10.574 1.00 77.19 353 PRO A N 1
ATOM 2689 C CA . PRO A 1 353 ? 2.730 2.810 9.201 1.00 77.19 353 PRO A CA 1
ATOM 2690 C C . PRO A 1 353 ? 4.202 3.172 8.971 1.00 77.19 353 PRO A C 1
ATOM 2692 O O . PRO A 1 353 ? 4.911 3.600 9.890 1.00 77.19 353 PRO A O 1
ATOM 2695 N N . GLN A 1 354 ? 4.676 3.018 7.738 1.00 71.31 354 GLN A N 1
ATOM 2696 C CA . GLN A 1 354 ? 6.075 3.263 7.391 1.00 71.31 354 GLN A CA 1
ATOM 2697 C C . GLN A 1 354 ? 6.475 4.716 7.662 1.00 71.31 354 GLN A C 1
ATOM 2699 O O . GLN A 1 354 ? 7.576 4.951 8.151 1.00 71.31 354 GLN A O 1
ATOM 2704 N N . ALA A 1 355 ? 5.572 5.673 7.424 1.00 70.88 355 ALA A N 1
ATOM 2705 C CA . ALA A 1 355 ? 5.821 7.083 7.730 1.00 70.88 355 ALA A CA 1
ATOM 2706 C C . ALA A 1 355 ? 6.178 7.320 9.212 1.00 70.88 355 ALA A C 1
ATOM 2708 O O . ALA A 1 355 ? 7.055 8.125 9.521 1.00 70.88 355 ALA A O 1
ATOM 2709 N N . VAL A 1 356 ? 5.539 6.585 10.126 1.00 75.06 356 VAL A N 1
ATOM 2710 C CA . VAL A 1 356 ? 5.822 6.672 11.565 1.00 75.06 356 VAL A CA 1
ATOM 2711 C C . VAL A 1 356 ? 7.144 5.987 11.899 1.00 75.06 356 VAL A C 1
ATOM 2713 O O . VAL A 1 356 ? 7.913 6.521 12.692 1.00 75.06 356 VAL A O 1
ATOM 2716 N N . LEU A 1 357 ? 7.446 4.840 11.281 1.00 71.06 357 LEU A N 1
ATOM 2717 C CA . LEU A 1 357 ? 8.745 4.177 11.454 1.00 71.06 357 LEU A CA 1
ATOM 2718 C C . LEU A 1 357 ? 9.903 5.085 11.022 1.00 71.06 357 LEU A C 1
ATOM 2720 O O . LEU A 1 357 ? 10.871 5.226 11.765 1.00 71.06 357 LEU A O 1
ATOM 2724 N N . ASP A 1 358 ? 9.772 5.743 9.869 1.00 74.75 358 ASP A N 1
ATOM 2725 C CA . ASP A 1 358 ? 10.784 6.665 9.348 1.00 74.75 358 ASP A CA 1
ATOM 2726 C C . ASP A 1 358 ? 10.979 7.865 10.300 1.00 74.75 358 ASP A C 1
ATOM 2728 O O . ASP A 1 358 ? 12.109 8.218 10.639 1.00 74.75 358 ASP A O 1
ATOM 2732 N N . ALA A 1 359 ? 9.887 8.446 10.814 1.00 74.00 359 ALA A N 1
ATOM 2733 C CA . ALA A 1 359 ? 9.950 9.552 11.775 1.00 74.00 359 ALA A CA 1
ATOM 2734 C C . ALA A 1 359 ? 10.633 9.156 13.100 1.00 74.00 359 ALA A C 1
ATOM 2736 O O . ALA A 1 359 ? 11.390 9.941 13.680 1.00 74.00 359 ALA A O 1
ATOM 2737 N N . LEU A 1 360 ? 10.393 7.931 13.578 1.00 67.75 360 LEU A N 1
ATOM 2738 C CA . LEU A 1 360 ? 11.035 7.409 14.785 1.00 67.75 360 LEU A CA 1
ATOM 2739 C C . LEU A 1 360 ? 12.544 7.208 14.580 1.00 67.75 360 LEU A C 1
ATOM 2741 O O . LEU A 1 360 ? 13.320 7.544 15.476 1.00 67.75 360 LEU A O 1
ATOM 2745 N N . GLU A 1 361 ? 12.972 6.737 13.406 1.00 71.12 361 GLU A N 1
ATOM 2746 C CA . GLU A 1 361 ? 14.394 6.604 13.060 1.00 71.12 361 GLU A CA 1
ATOM 2747 C C . GLU A 1 361 ? 15.109 7.963 12.983 1.00 71.12 361 GLU A C 1
ATOM 2749 O O . GLU A 1 361 ? 16.221 8.098 13.498 1.00 71.12 361 GLU A O 1
ATOM 2754 N N . GLU A 1 362 ? 14.472 8.987 12.407 1.00 66.75 362 GLU A N 1
ATOM 2755 C CA . GLU A 1 362 ? 15.044 10.339 12.311 1.00 66.75 362 GLU A CA 1
ATOM 2756 C C . GLU A 1 362 ? 15.193 11.026 13.679 1.00 66.75 362 GLU A C 1
ATOM 2758 O O . GLU A 1 362 ? 16.127 11.803 13.884 1.00 66.75 362 GLU A O 1
ATOM 2763 N N . SER A 1 363 ? 14.310 10.724 14.635 1.00 58.56 363 SER A N 1
ATOM 2764 C CA . SER A 1 363 ? 14.346 11.306 15.986 1.00 58.56 363 SER A CA 1
ATOM 2765 C C . SER A 1 363 ? 15.408 10.695 16.917 1.00 58.56 363 SER A C 1
ATOM 2767 O O . SER A 1 363 ? 15.754 11.297 17.934 1.00 58.56 363 SER A O 1
ATOM 2769 N N . GLY A 1 364 ? 15.931 9.509 16.577 1.00 49.84 364 GLY A N 1
ATOM 2770 C CA . GLY A 1 364 ? 16.917 8.762 17.369 1.00 49.84 364 GLY A CA 1
ATOM 2771 C C . GLY A 1 364 ? 18.384 8.959 16.955 1.00 49.84 364 GLY A C 1
ATOM 2772 O O . GLY A 1 364 ? 19.248 8.251 17.484 1.00 49.84 364 GLY A O 1
ATOM 2773 N N . GLY A 1 365 ? 18.656 9.859 16.000 1.00 37.12 365 GLY A N 1
ATOM 2774 C CA . GLY A 1 365 ? 19.980 10.141 15.416 1.00 37.12 365 GLY A CA 1
ATOM 2775 C C . GLY A 1 365 ? 20.788 11.250 16.083 1.00 37.12 365 GLY A C 1
ATOM 2776 O O . GLY A 1 365 ? 20.190 12.233 16.572 1.00 37.12 365 GLY A O 1
#

Secondary structure (DSSP, 8-state):
------------------------PPPPHHHHHHH-GGGHHHHHHHHHS-HHHHHHHHSSS-EEEEEE-HHHHHHHHHHHT--HHHHHH-HHHHHHHHHHTEEES---HHHHHHTTT-EEE-SSTB-EEEEEEETTEEEETTTEEEEEEEEEEETTEEEEEESS----TTTHHHHHHTT-----SPP---STT----SSPPPS---HHHHHHH-GGGHHHHHHHHHH-THHHHHHH-SSS-EEEEEE-HHHHHHHHHHHT--HHHHHT-HHHHHHHHHHTEEES---HHHHHHHHHTT-EEEEEEE-SSBEEEEEEEE-TTS-EEETTTEEEEEEEEEETTEEEEEESS----HHHHHHHHHHT-

pLDDT: mean 79.9, std 18.02, range [26.14, 98.62]

Radius of gyration: 28.54 Å; Cα contacts (8 Å, |Δi|>4): 640; chains: 1; bounding box: 116×61×79 Å

Mean predicted aligned error: 15.7 Å

Solvent-accessible surface area (backbone atoms only — not comparable to full-atom values): 19988 Å² total; per-residue (Å²): 133,90,84,88,86,87,90,82,86,83,79,79,78,80,75,76,76,75,72,78,78,74,74,78,74,66,51,27,47,44,50,54,35,68,74,32,81,60,21,47,57,46,38,54,46,44,73,56,20,52,63,65,59,47,47,62,37,56,40,86,54,51,29,21,33,48,46,37,29,44,64,7,55,50,51,50,26,62,73,42,60,31,52,69,68,47,53,64,70,37,32,66,62,42,32,48,41,54,26,50,34,24,29,78,36,73,68,41,65,69,54,48,55,76,36,50,79,36,71,46,62,29,64,24,84,52,42,60,45,36,28,38,65,54,99,91,38,46,26,40,60,77,73,15,36,62,32,90,68,51,67,43,77,32,67,20,29,34,35,27,26,20,57,32,62,65,73,64,89,80,48,60,64,60,51,36,52,44,37,71,55,81,68,81,57,79,70,80,78,57,65,55,65,66,61,83,61,96,58,75,56,72,92,62,50,25,48,37,49,44,44,76,70,38,85,55,23,55,57,50,53,53,46,39,57,65,31,42,52,64,55,48,54,58,40,50,36,70,91,52,47,28,19,34,52,42,37,29,42,66,7,50,53,51,49,30,60,74,72,73,49,51,69,72,64,52,64,76,38,29,72,58,46,36,53,34,55,33,56,32,29,23,78,34,37,65,46,64,65,39,50,49,49,29,38,78,68,61,40,67,47,68,30,62,22,63,82,86,58,41,60,58,62,41,45,45,42,66,47,100,83,75,41,53,22,40,69,85,75,29,36,59,78,45,66,63,44,78,23,48,21,28,31,35,28,33,22,61,33,66,72,74,48,67,72,53,54,54,53,53,55,66,71,75,110